Protein 3FTD (pdb70)

InterPro domains:
  IPR001737 Ribosomal RNA adenine methyltransferase KsgA/Erm [PF00398] (3-244)
  IPR001737 Ribosomal RNA adenine methyltransferase KsgA/Erm [PS51689] (4-247)
  IPR001737 Ribosomal RNA adenine methyltransferase KsgA/Erm [PTHR11727] (4-245)
  IPR011530 Ribosomal RNA adenine dimethylase [MF_00607] (2-244)
  IPR011530 Ribosomal RNA adenine dimethylase [TIGR00755] (2-242)
  IPR020596 Ribosomal RNA adenine methylase transferase, conserved site [PS01131] (34-62)
  IPR020598 Ribosomal RNA adenine methylase transferase, N-terminal [SM00650] (18-183)
  IPR023165 rRNA adenine dimethylase-like, C-terminal [G3DSA:1.10.8.100] (184-248)
  IPR029063 S-adenosyl-L-methionine-dependent methyltransferase superfamily [G3DSA:3.40.50.150] (1-183)
  IPR029063 S-adenosyl-L-methionine-dependent methyltransferase superfamily [SSF53335] (2-245)

Organism: Aquifex aeolicus (strain VF5) (NCBI:txid224324)

Foldseek 3Di:
DFPPPKAFAPVVLLVLLVLLVDDAAAEEEEEAPRCVSSVVNNVVGRYQAYEYEAQPVVVVVVNVPDPDPRYDYDNDDLLPDQPVVVDQAYEYEYEHDAVCVLSNLLNCLVNLRHYQKYKYKYFPVVLVQLQLDVHHALSNLLLVQFWHKAWDDKAAQVSMVVGDPGIITMIMTGTDHNDPDDDSVLLSVLSNQLCPPQVAFNCVRAPVVLCVVLVHDSRDTPSPDDSSSSVSSSVSVVVD

Radius of gyration: 19.3 Å; Cα contacts (8 Å, |Δi|>4): 462; chains: 1; bounding box: 54×30×51 Å

B-factor: mean 21.98, std 10.01, range [7.98, 57.31]

CATH classification: 3.40.50.150 (+1 more: 1.10.8.100)

Secondary structure (DSSP, 8-state):
---SS-EE-HHHHHHHHHHTT--TT-EEEEEES-HHHHHHHHTTS--SEEEEE---HHHHHHHTTS--TTEEEE-S-TTT--GGGS-SSEEEEEE--TTTHHHHHHHHHHTGGG-SEEEEEEEHHHHHHHHTSS---HHHHHHHHHEEEEEEEEE-GGGEESPPSS-EEEEEEEE---S----HHHHHHHHHHHHSSTTS-GGGTS-HHHHHHTT--TT--GGG--HHHHHHHHHHHH--

Solvent-accessible surface area: 12112 Å² total; per-residue (Å²): 116,41,24,108,117,45,92,18,41,84,50,5,5,100,71,2,0,117,31,0,83,15,95,150,44,31,23,0,0,0,0,16,22,25,0,2,34,2,0,107,5,0,23,132,50,68,5,138,53,0,27,0,5,23,105,53,189,111,16,15,120,36,0,128,92,38,75,48,169,61,24,72,18,25,46,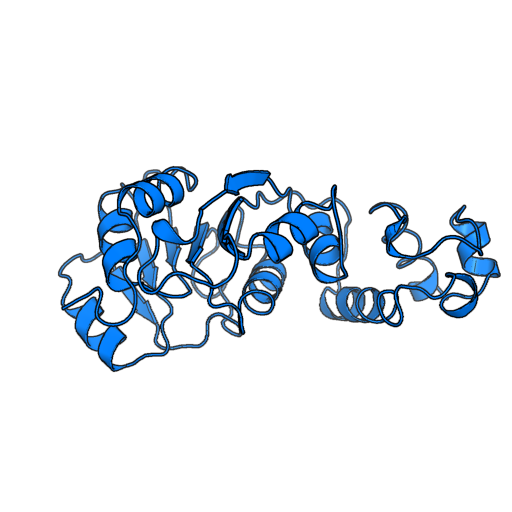91,39,8,18,160,32,78,0,54,81,29,26,186,124,0,25,0,0,1,18,9,55,172,103,46,3,49,89,6,0,11,12,0,0,63,14,20,110,5,0,44,16,0,0,0,0,3,66,67,84,29,0,31,75,2,40,28,171,159,50,19,8,61,14,1,2,0,0,41,1,0,0,57,22,64,63,42,56,53,0,45,35,220,84,10,91,88,71,44,202,75,61,10,0,0,0,42,0,56,63,59,81,71,42,99,12,197,69,23,124,37,1,54,144,21,0,34,134,2,23,100,97,127,175,81,19,0,115,124,33,12,83,76,134,23,0,125,119,7,70,12,94,23,78,25,102,1,53,135,22,55,35,105,21,4,29,59,0,12,90,35,56,92,122,113

Structure (mmCIF, N/CA/C/O backbone):
data_3FTD
#
_entry.id   3FTD
#
_cell.length_a   43.087
_cell.length_b   57.383
_cell.length_c   87.618
_cell.angle_alpha   90.0
_cell.angle_beta   90.0
_cell.angle_gamma   90.0
#
_symmetry.space_group_name_H-M   'P 21 21 21'
#
loop_
_entity.id
_entity.type
_entity.pdbx_description
1 polymer 'Dimethyladenosine transferase'
2 water water
#
loop_
_atom_site.group_PDB
_atom_site.id
_atom_site.type_symbol
_atom_site.label_atom_id
_atom_site.label_alt_id
_atom_site.label_comp_id
_atom_site.label_asym_id
_atom_site.label_entity_id
_atom_site.label_seq_id
_atom_site.pdbx_PDB_ins_code
_atom_site.Cartn_x
_atom_site.Cartn_y
_atom_site.Cartn_z
_atom_site.occupancy
_atom_site.B_iso_or_equiv
_atom_site.auth_seq_id
_atom_site.auth_comp_id
_atom_site.auth_asym_id
_atom_site.auth_atom_id
_atom_site.pdbx_PDB_model_num
ATOM 1 N N . SER A 1 8 ? -14.558 2.038 -0.680 1.00 47.97 7 SER A N 1
ATOM 2 C CA . SER A 1 8 ? -14.131 0.680 -0.355 1.00 46.76 7 SER A CA 1
ATOM 3 C C . SER A 1 8 ? -12.787 0.645 0.369 1.00 42.55 7 SER A C 1
ATOM 4 O O . SER A 1 8 ? -12.480 1.534 1.167 1.00 43.86 7 SER A O 1
ATOM 7 N N . PHE A 1 9 ? -11.990 -0.384 0.085 1.00 37.48 8 PHE A N 1
ATOM 8 C CA . PHE A 1 9 ? -10.743 -0.614 0.819 1.00 31.28 8 PHE A CA 1
ATOM 9 C C . PHE A 1 9 ? -9.510 -0.081 0.092 1.00 31.36 8 PHE A C 1
ATOM 10 O O . PHE A 1 9 ? -9.610 0.458 -1.011 1.00 34.39 8 PHE A O 1
ATOM 18 N N . GLY A 1 10 ? -8.348 -0.228 0.723 1.00 26.97 9 GLY A N 1
ATOM 19 C CA . GLY A 1 10 ? -7.111 0.301 0.174 1.00 26.97 9 GLY A CA 1
ATOM 20 C C . GLY A 1 10 ? -7.088 1.817 0.076 1.00 25.42 9 GLY A C 1
ATOM 21 O O . GLY A 1 10 ? -6.379 2.378 -0.755 1.00 26.71 9 GLY A O 1
ATOM 22 N N . GLN A 1 11 ? -7.848 2.484 0.936 1.00 24.86 10 GLN A N 1
ATOM 23 C CA . GLN A 1 11 ? -7.956 3.939 0.900 1.00 25.89 10 GLN A CA 1
ATOM 24 C C . GLN A 1 11 ? -6.682 4.666 1.335 1.00 22.51 10 GLN A C 1
ATOM 25 O O . GLN A 1 11 ? -6.426 5.796 0.899 1.00 22.77 10 GLN A O 1
ATOM 31 N N . HIS A 1 12 ? -5.905 4.038 2.219 1.00 22.69 11 HIS A N 1
ATOM 32 C CA . HIS A 1 12 ? -4.734 4.687 2.808 1.00 23.94 11 HIS A CA 1
ATOM 33 C C . HIS A 1 12 ? -3.439 3.928 2.555 1.00 23.14 11 HIS A C 1
ATOM 34 O O . HIS A 1 12 ? -2.360 4.516 2.540 1.00 25.40 11 HIS A O 1
ATOM 41 N N . LEU A 1 13 ? -3.545 2.622 2.360 1.00 20.64 12 LEU A N 1
ATOM 42 C CA . LEU A 1 13 ? -2.369 1.790 2.184 1.00 20.73 12 LEU A CA 1
ATOM 43 C C . LEU A 1 13 ? -2.683 0.639 1.246 1.00 21.56 12 LEU A C 1
ATOM 44 O O . LEU A 1 13 ? -3.722 -0.007 1.375 1.00 23.07 12 LEU A O 1
ATOM 49 N N . LEU A 1 14 ? -1.783 0.393 0.300 1.00 18.75 13 LEU A N 1
ATOM 50 C CA . LEU A 1 14 ? -1.876 -0.780 -0.558 1.00 20.90 13 LEU A CA 1
ATOM 51 C C . LEU 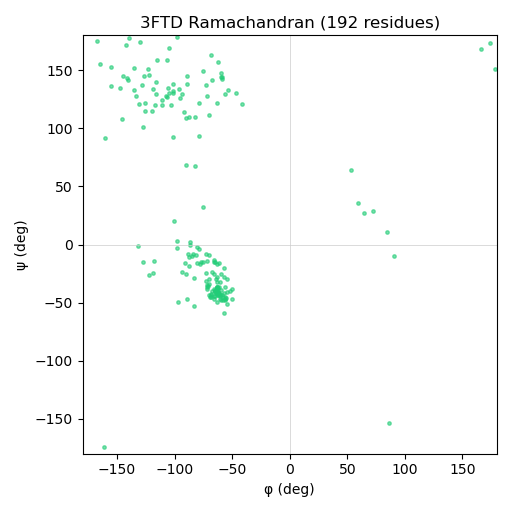A 1 14 ? -0.673 -1.676 -0.306 1.00 21.63 13 LEU A C 1
ATOM 52 O O . LEU A 1 14 ? 0.469 -1.210 -0.318 1.00 23.02 13 LEU A O 1
ATOM 57 N N . VAL A 1 15 ? -0.944 -2.954 -0.063 1.00 21.19 14 VAL A N 1
ATOM 58 C CA . VAL A 1 15 ? 0.097 -3.956 0.095 1.00 20.60 14 VAL A CA 1
ATOM 59 C C . VAL A 1 15 ? -0.058 -5.021 -0.984 1.00 21.92 14 VAL A C 1
ATOM 60 O O . VAL A 1 15 ? -1.163 -5.509 -1.236 1.00 23.78 14 VAL A O 1
ATOM 64 N N . SER A 1 16 ? 1.046 -5.377 -1.625 1.00 22.92 15 SER A N 1
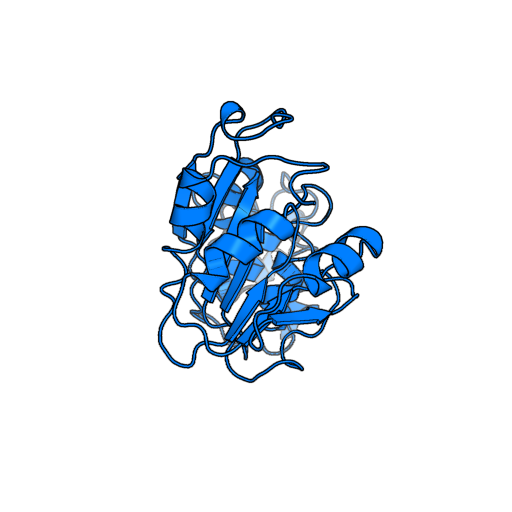ATOM 65 C CA . SER A 1 16 ? 1.036 -6.433 -2.626 1.00 27.80 15 SER A CA 1
ATOM 66 C C . SER A 1 16 ? 0.265 -7.664 -2.132 1.00 28.59 15 SER A C 1
ATOM 67 O O . SER A 1 16 ? 0.492 -8.149 -1.023 1.00 26.35 15 SER A O 1
ATOM 70 N N . GLU A 1 17 ? -0.648 -8.165 -2.959 1.00 31.19 16 GLU A N 1
ATOM 71 C CA . GLU A 1 17 ? -1.490 -9.298 -2.572 1.00 33.76 16 GLU A CA 1
ATOM 72 C C . GLU A 1 17 ? -0.685 -10.548 -2.243 1.00 32.04 16 GLU A C 1
ATOM 73 O O . GLU A 1 17 ? -1.081 -11.349 -1.390 1.00 32.78 16 GLU A O 1
ATOM 79 N N . GLY A 1 18 ? 0.443 -10.715 -2.923 1.00 31.64 17 GLY A N 1
ATOM 80 C CA . GLY A 1 18 ? 1.295 -11.866 -2.694 1.00 30.92 17 GLY A CA 1
ATOM 81 C C . GLY A 1 18 ? 1.825 -11.869 -1.280 1.00 28.11 17 GLY A C 1
ATOM 82 O O . GLY A 1 18 ? 1.953 -12.923 -0.654 1.00 29.16 17 GLY A O 1
ATOM 83 N N . VAL A 1 19 ? 2.128 -10.680 -0.769 1.00 23.87 18 VAL A N 1
ATOM 84 C CA . VAL A 1 19 ? 2.630 -10.543 0.588 1.00 20.52 18 VAL A CA 1
ATOM 85 C C . VAL A 1 19 ? 1.536 -10.878 1.597 1.00 19.79 18 VAL A C 1
ATOM 86 O O . VAL A 1 19 ? 1.773 -11.617 2.555 1.00 17.65 18 VAL A O 1
ATOM 90 N N . LEU A 1 20 ? 0.330 -10.360 1.376 1.00 17.72 19 LEU A N 1
ATOM 91 C CA . LEU A 1 20 ? -0.772 -10.686 2.271 1.00 17.71 19 LEU A CA 1
ATOM 92 C C . LEU A 1 20 ? -1.046 -12.188 2.273 1.00 20.12 19 LEU A C 1
ATOM 93 O O . LEU A 1 20 ? -1.277 -12.779 3.326 1.00 19.55 19 LEU A O 1
ATOM 98 N N . LYS A 1 21 ? -1.018 -12.810 1.098 1.00 20.41 20 LYS A N 1
ATOM 99 C CA . LYS A 1 21 ? -1.275 -14.243 1.016 1.00 22.93 20 LYS A CA 1
ATOM 100 C C . LYS A 1 21 ? -0.242 -15.059 1.778 1.00 23.19 20 LYS A C 1
ATOM 101 O O . LYS A 1 21 ? -0.581 -16.070 2.397 1.00 24.15 20 LYS A O 1
ATOM 107 N N . LYS A 1 22 ? 1.014 -14.625 1.728 1.00 22.91 21 LYS A N 1
ATOM 108 C CA . LYS A 1 22 ? 2.087 -15.320 2.429 1.00 23.01 21 LYS A CA 1
ATOM 109 C C . LYS A 1 22 ? 1.890 -15.178 3.930 1.00 20.06 21 LYS A C 1
ATOM 110 O O . LYS A 1 22 ? 2.099 -16.121 4.693 1.00 19.96 21 LYS A O 1
ATOM 116 N N . ILE A 1 23 ? 1.482 -13.988 4.347 1.00 17.31 22 ILE A N 1
ATOM 117 C CA . ILE A 1 23 ? 1.195 -13.745 5.752 1.00 16.53 22 ILE A CA 1
ATOM 118 C C . ILE A 1 23 ? 0.094 -14.683 6.233 1.00 15.99 22 ILE A C 1
ATOM 119 O O . ILE A 1 23 ? 0.235 -15.335 7.281 1.00 16.17 22 ILE A O 1
ATOM 124 N N . ALA A 1 24 ? -0.993 -14.771 5.466 1.00 15.75 23 ALA A N 1
ATOM 125 C CA . ALA A 1 24 ? -2.097 -15.652 5.842 1.00 17.00 23 ALA A CA 1
ATOM 126 C C . ALA A 1 24 ? -1.658 -17.113 5.875 1.00 17.25 23 ALA A C 1
ATOM 127 O O . ALA A 1 24 ? -2.084 -17.878 6.752 1.00 16.92 23 ALA A O 1
ATOM 129 N N A GLU A 1 25 ? -0.803 -17.493 4.926 0.50 19.94 24 GLU A N 1
ATOM 130 N N B GLU A 1 25 ? -0.811 -17.501 4.925 0.50 19.64 24 GLU A N 1
ATOM 131 C CA A GLU A 1 25 ? -0.287 -18.859 4.851 0.50 22.19 24 GLU A CA 1
ATOM 132 C CA B GLU A 1 25 ? -0.299 -18.867 4.872 0.50 21.60 24 GLU A CA 1
ATOM 133 C C A GLU A 1 25 ? 0.553 -19.230 6.077 0.50 20.67 24 GLU A C 1
ATOM 134 C C B GLU A 1 25 ? 0.522 -19.222 6.112 0.50 20.39 24 GLU A C 1
ATOM 135 O O A GLU A 1 25 ? 0.514 -20.371 6.542 0.50 21.11 24 GLU A O 1
ATOM 136 O O B GLU A 1 25 ? 0.444 -20.344 6.617 0.50 20.73 24 GLU A O 1
ATOM 147 N N . GLU A 1 26 ? 1.304 -18.264 6.601 1.00 17.69 25 GLU A N 1
ATOM 148 C CA . GLU A 1 26 ? 2.133 -18.490 7.789 1.00 17.88 25 GLU A CA 1
ATOM 149 C C . GLU A 1 26 ? 1.300 -18.771 9.037 1.00 15.67 25 GLU A C 1
ATOM 150 O O . GLU A 1 26 ? 1.795 -19.357 10.007 1.00 17.05 25 GLU A O 1
ATOM 156 N N . LEU A 1 27 ? 0.040 -18.353 9.017 1.00 14.67 26 LEU A N 1
ATOM 157 C CA . LEU A 1 27 ? -0.845 -18.566 10.155 1.00 14.58 26 LEU A CA 1
ATOM 158 C C . LEU A 1 27 ? -1.322 -20.001 10.251 1.00 12.75 26 LEU A C 1
ATOM 159 O O . LEU A 1 27 ? -1.872 -20.410 11.281 1.00 14.88 26 LEU A O 1
ATOM 164 N N . ASN A 1 28 ? -1.139 -20.756 9.171 1.00 14.29 27 ASN A N 1
ATOM 165 C CA . ASN A 1 28 ? -1.592 -22.142 9.119 1.00 15.25 27 ASN A CA 1
ATOM 166 C C . ASN A 1 28 ? -3.046 -22.291 9.567 1.00 16.13 27 ASN A C 1
ATOM 167 O O . ASN A 1 28 ? -3.353 -23.077 10.463 1.00 16.99 27 ASN A O 1
ATOM 172 N N A ILE A 1 29 ? -3.938 -21.536 8.937 0.50 14.09 28 ILE A N 1
ATOM 173 N N B ILE A 1 29 ? -3.939 -21.533 8.938 0.50 15.00 28 ILE A N 1
ATOM 174 C CA A ILE A 1 29 ? -5.333 -21.497 9.355 0.50 13.00 28 ILE A CA 1
ATOM 175 C CA B ILE A 1 29 ? -5.342 -21.511 9.337 0.50 15.31 28 ILE A CA 1
ATOM 176 C C A ILE A 1 29 ? -6.055 -22.803 9.063 0.50 16.16 28 ILE A C 1
ATOM 177 C C B ILE A 1 29 ? -6.032 -22.842 9.074 0.50 17.33 28 ILE A C 1
ATOM 178 O O A ILE A 1 29 ? -6.056 -23.294 7.935 0.50 18.45 28 ILE A O 1
ATOM 179 O O B ILE A 1 29 ? -6.026 -23.351 7.953 0.50 19.06 28 ILE A O 1
ATOM 188 N N A GLU A 1 30 ? -6.671 -23.359 10.098 0.50 16.59 29 GLU A N 1
ATOM 189 N N B GLU A 1 30 ? -6.627 -23.403 10.120 0.50 17.78 29 GLU A N 1
ATOM 190 C CA A GLU A 1 30 ? -7.349 -24.638 9.987 0.50 17.96 29 GLU A CA 1
ATOM 191 C CA B GLU A 1 30 ? -7.331 -24.671 10.006 0.50 19.75 29 GLU A CA 1
ATOM 192 C C A GLU A 1 30 ? -8.759 -24.530 10.545 0.50 16.90 29 GLU A C 1
ATOM 193 C C B GLU A 1 30 ? -8.748 -24.539 10.547 0.50 17.47 29 GLU A C 1
ATOM 194 O O A GLU A 1 30 ? -9.085 -23.569 11.245 0.50 16.75 29 GLU A O 1
ATOM 195 O O B GLU A 1 30 ? -9.070 -23.567 11.234 0.50 16.97 29 GLU A O 1
ATOM 206 N N . GLU A 1 31 ? -9.592 -25.511 10.211 1.00 17.76 30 GLU A N 1
ATOM 207 C CA . GLU A 1 31 ? -10.956 -25.575 10.713 1.00 17.21 30 GLU A CA 1
ATOM 208 C C . GLU A 1 31 ? -11.031 -25.347 12.221 1.00 17.96 30 GLU A C 1
ATOM 209 O O . GLU A 1 31 ? -10.291 -25.964 12.994 1.00 18.47 30 GLU A O 1
ATOM 215 N N . GLY A 1 32 ? -11.933 -24.466 12.639 1.00 17.70 31 GLY A N 1
ATOM 216 C CA . GLY A 1 32 ? -12.129 -24.194 14.052 1.00 17.62 31 GLY A CA 1
ATOM 217 C C . GLY A 1 32 ? -11.279 -23.072 14.627 1.00 15.34 31 GLY A C 1
ATOM 218 O O . GLY A 1 32 ? -11.510 -22.655 15.763 1.00 19.38 31 GLY A O 1
ATOM 219 N N . ASN A 1 33 ? -10.307 -22.579 13.855 1.00 14.66 32 ASN A N 1
ATOM 220 C CA . ASN A 1 33 ? -9.398 -21.529 14.323 1.00 14.76 32 ASN A CA 1
ATOM 221 C C . ASN A 1 33 ? -10.094 -20.196 14.540 1.00 12.75 32 ASN A C 1
ATOM 222 O O . ASN A 1 33 ? -10.968 -19.794 13.765 1.00 14.57 32 ASN A O 1
ATOM 227 N N . THR A 1 34 ? -9.686 -19.497 15.586 1.00 11.59 33 THR A N 1
ATOM 228 C CA . THR A 1 34 ? -10.090 -18.108 15.776 1.00 12.49 33 THR A CA 1
ATOM 229 C C . THR A 1 34 ? -8.898 -17.213 15.503 1.00 10.55 33 THR A C 1
ATOM 230 O O . THR A 1 34 ? -7.813 -17.423 16.048 1.00 11.72 33 THR A O 1
ATOM 234 N N . VAL A 1 35 ? -9.099 -16.232 14.639 1.00 9.67 34 VAL A N 1
ATOM 235 C CA . VAL A 1 35 ? -8.024 -15.344 14.241 1.00 9.43 34 VAL A CA 1
ATOM 236 C C . VAL A 1 35 ? -8.356 -13.927 14.699 1.00 8.99 34 VAL A C 1
ATOM 237 O O . VAL A 1 35 ? -9.507 -13.516 14.643 1.00 9.97 34 VAL A O 1
ATOM 241 N N . VAL A 1 36 ? -7.350 -13.209 15.183 1.00 9.28 35 VAL A N 1
ATOM 242 C CA . VAL A 1 36 ? -7.496 -11.825 15.627 1.00 10.85 35 VAL A CA 1
ATOM 243 C C . VAL A 1 36 ? -6.571 -10.950 14.792 1.00 8.58 35 VAL A C 1
ATOM 244 O O . VAL A 1 36 ? -5.352 -11.105 14.835 1.00 10.04 35 VAL A O 1
ATOM 248 N N . GLU A 1 37 ? -7.158 -10.062 14.006 1.00 8.29 36 GLU A N 1
ATOM 249 C CA . GLU A 1 37 ? -6.410 -9.220 13.090 1.00 9.31 36 GLU A CA 1
ATOM 250 C C . GLU A 1 37 ? -6.266 -7.830 13.691 1.00 9.22 36 GLU A C 1
ATOM 251 O O . GLU A 1 37 ? -7.250 -7.244 14.161 1.00 10.96 36 GLU A O 1
ATOM 257 N N . VAL A 1 38 ? -5.035 -7.322 13.694 1.00 9.88 37 VAL A N 1
ATOM 258 C CA . VAL A 1 38 ? -4.732 -6.007 14.234 1.00 13.33 37 VAL A CA 1
ATOM 259 C C . VAL A 1 38 ? -3.912 -5.196 13.208 1.00 15.70 37 VAL A C 1
ATOM 260 O O . VAL A 1 38 ? -3.536 -5.713 12.159 1.00 17.96 37 VAL A O 1
ATOM 264 N N . GLY A 1 39 ? -3.645 -3.926 13.489 1.00 17.18 38 GLY A N 1
ATOM 265 C CA . GLY A 1 39 ? -2.787 -3.150 12.598 1.00 18.09 38 GLY A CA 1
ATOM 266 C C . GLY A 1 39 ? -3.484 -2.487 11.414 1.00 20.38 38 GLY A C 1
ATOM 267 O O . GLY A 1 39 ? -4.681 -2.197 11.468 1.00 24.38 38 GLY A O 1
ATOM 268 N N . GLY A 1 40 ? -2.735 -2.249 10.338 1.00 18.02 39 GLY A N 1
ATOM 269 C CA . GLY A 1 40 ? -3.231 -1.463 9.219 1.00 18.94 39 GLY A CA 1
ATOM 270 C C . GLY A 1 40 ? -3.614 -2.235 7.969 1.00 19.08 39 GLY A C 1
ATOM 271 O O . GLY A 1 40 ? -3.319 -3.426 7.842 1.00 22.25 39 GLY A O 1
ATOM 272 N N . GLY A 1 41 ? -4.271 -1.545 7.038 1.00 19.20 40 GLY A N 1
ATOM 273 C CA . GLY A 1 41 ? -4.729 -2.152 5.798 1.00 17.70 40 GLY A CA 1
ATOM 274 C C . GLY A 1 41 ? -5.680 -3.309 6.040 1.00 20.04 40 GLY A C 1
ATOM 275 O O . GLY A 1 41 ? -5.673 -4.299 5.296 1.00 20.31 40 GLY A O 1
ATOM 276 N N . THR A 1 42 ? -6.513 -3.186 7.073 1.00 20.14 41 THR A N 1
ATOM 277 C CA . THR A 1 42 ? -7.363 -4.306 7.489 1.00 20.11 41 THR A CA 1
ATOM 278 C C . THR A 1 42 ? -8.417 -4.700 6.459 1.00 21.06 41 THR A C 1
ATOM 279 O O . THR A 1 42 ? -8.847 -5.843 6.432 1.00 22.02 41 THR A O 1
ATOM 283 N N . GLY A 1 43 ? -8.829 -3.771 5.601 1.00 19.02 42 GLY A N 1
ATOM 284 C CA . GLY A 1 43 ? -9.783 -4.126 4.564 1.00 18.41 42 GLY A CA 1
ATOM 285 C C . GLY A 1 43 ? -9.297 -5.265 3.679 1.00 17.66 42 GLY A C 1
ATOM 286 O O . GLY A 1 43 ? -9.928 -6.331 3.599 1.00 17.28 42 GLY A O 1
ATOM 287 N N . ASN A 1 44 ? -8.155 -5.059 3.025 1.00 18.38 43 ASN A N 1
ATOM 288 C CA . ASN A 1 44 ? -7.627 -6.061 2.097 1.00 19.86 43 ASN A CA 1
ATOM 289 C C . ASN A 1 44 ? -7.086 -7.320 2.764 1.00 17.80 43 ASN A C 1
ATOM 290 O O . ASN A 1 44 ? -7.228 -8.417 2.231 1.00 19.14 43 ASN A O 1
ATOM 295 N N . LEU A 1 45 ? -6.473 -7.173 3.930 1.00 16.91 44 LEU A N 1
ATOM 296 C CA . LEU A 1 45 ? -6.018 -8.352 4.667 1.00 13.75 44 LEU A CA 1
ATOM 297 C C . LEU A 1 45 ? -7.201 -9.203 5.122 1.00 11.47 44 LEU A C 1
ATOM 298 O O . LEU A 1 45 ? -7.143 -10.436 5.106 1.00 13.33 44 LEU A O 1
ATOM 303 N N . THR A 1 46 ? -8.275 -8.539 5.534 1.00 12.42 45 THR A N 1
ATOM 304 C CA . THR A 1 46 ? -9.465 -9.242 5.995 1.00 12.37 45 THR A CA 1
ATOM 305 C C . THR A 1 46 ? -10.017 -10.106 4.868 1.00 14.30 45 THR A C 1
ATOM 306 O O . THR A 1 46 ? -10.374 -11.252 5.090 1.00 14.12 45 THR A O 1
ATOM 310 N N . LYS A 1 47 ? -10.066 -9.566 3.655 1.00 15.36 46 LYS A N 1
ATOM 311 C CA . LYS A 1 47 ? -10.576 -10.332 2.527 1.00 16.47 46 LYS A CA 1
ATOM 312 C C . LYS A 1 47 ? -9.709 -11.559 2.253 1.00 16.47 46 LYS A C 1
ATOM 313 O O . LYS A 1 47 ? -10.223 -12.625 1.917 1.00 19.17 46 LYS A O 1
ATOM 319 N N . VAL A 1 48 ? -8.399 -11.423 2.418 1.00 14.46 47 VAL A N 1
ATOM 320 C CA . VAL A 1 48 ? -7.514 -12.568 2.220 1.00 16.37 47 VAL A CA 1
ATOM 321 C C . VAL A 1 48 ? -7.723 -13.630 3.308 1.00 15.34 47 VAL A C 1
ATOM 322 O O . VAL A 1 48 ? -7.821 -14.824 3.008 1.00 15.32 47 VAL A O 1
ATOM 326 N N . LEU A 1 49 ? -7.814 -13.193 4.561 1.00 14.74 48 LEU A N 1
ATOM 327 C CA . LEU A 1 49 ? -8.000 -14.125 5.674 1.00 13.17 48 LEU A CA 1
ATOM 328 C C . LEU A 1 49 ? -9.291 -14.922 5.561 1.00 14.18 48 LEU A C 1
ATOM 329 O O . LEU A 1 49 ? -9.323 -16.104 5.909 1.00 14.41 48 LEU A O 1
ATOM 334 N N . LEU A 1 50 ? -10.347 -14.282 5.064 1.00 13.07 49 LEU A N 1
ATOM 335 C CA . LEU A 1 50 ? -11.648 -14.931 4.960 1.00 15.65 49 LEU A CA 1
ATOM 336 C C . LEU A 1 50 ? -11.696 -15.985 3.855 1.00 15.26 49 LEU A C 1
ATOM 337 O O . LEU A 1 50 ? -12.661 -16.730 3.758 1.00 17.47 49 LEU A O 1
ATOM 342 N N . GLN A 1 51 ? -10.645 -16.060 3.043 1.00 15.16 50 GLN A N 1
ATOM 343 C CA . GLN A 1 51 ? -10.518 -17.150 2.072 1.00 16.29 50 GLN A CA 1
ATOM 344 C C . GLN A 1 51 ? -10.034 -18.450 2.722 1.00 17.69 50 GLN A C 1
ATOM 345 O O . GLN A 1 51 ? -9.934 -19.483 2.065 1.00 21.56 50 GLN A O 1
ATOM 351 N N . HIS A 1 52 ? -9.737 -18.391 4.014 1.00 16.21 51 HIS A N 1
ATOM 352 C CA . HIS A 1 52 ? -9.270 -19.559 4.762 1.00 14.94 51 HIS A CA 1
ATOM 353 C C . HIS A 1 52 ? -10.351 -20.094 5.702 1.00 15.16 51 HIS A C 1
ATOM 354 O O . HIS A 1 52 ? -11.273 -19.368 6.069 1.00 16.27 51 HIS A O 1
ATOM 361 N N . PRO A 1 53 ? -10.232 -21.369 6.106 1.00 17.56 52 PRO A N 1
ATOM 362 C CA . PRO A 1 53 ? -11.291 -22.059 6.856 1.00 19.37 52 PRO A CA 1
ATOM 363 C C . PRO A 1 53 ? -11.420 -21.676 8.332 1.00 16.53 52 PRO A C 1
ATOM 364 O O . PRO A 1 53 ? -11.789 -22.539 9.134 1.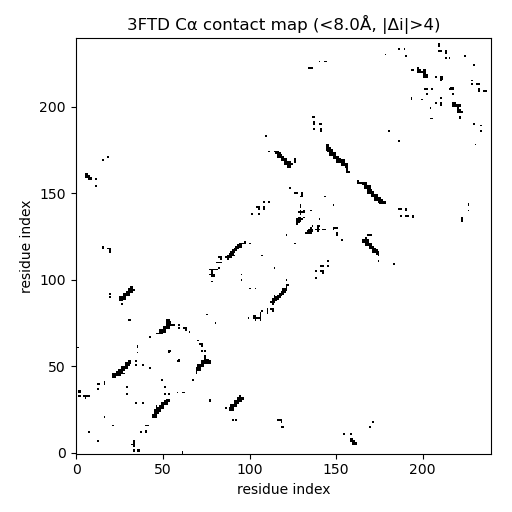00 18.96 52 PRO A O 1
ATOM 368 N N . LEU A 1 54 ? -11.118 -20.433 8.695 1.00 14.42 53 LEU A N 1
ATOM 369 C CA . LEU A 1 54 ? -11.276 -19.997 10.080 1.00 13.41 53 LEU A CA 1
ATOM 370 C C . LEU A 1 54 ? -12.738 -20.066 10.538 1.00 13.67 53 LEU A C 1
ATOM 371 O O . LEU A 1 54 ? -13.658 -20.017 9.719 1.00 15.10 53 LEU A O 1
ATOM 376 N N A LYS A 1 55 ? -12.938 -20.185 11.847 0.50 14.40 54 LYS A N 1
ATOM 377 N N B LYS A 1 55 ? -12.939 -20.187 11.847 0.50 14.48 54 LYS A N 1
ATOM 378 C CA A LYS A 1 55 ? -14.274 -20.230 12.430 0.50 15.04 54 LYS A CA 1
ATOM 379 C CA B LYS A 1 55 ? -14.277 -20.228 12.426 0.50 15.31 54 LYS A CA 1
ATOM 380 C C A LYS A 1 55 ? -14.766 -18.820 12.726 0.50 14.25 54 LYS A C 1
ATOM 381 C C B LYS A 1 55 ? -14.765 -18.815 12.713 0.50 14.25 54 LYS A C 1
ATOM 382 O O A LYS A 1 55 ? -15.943 -18.500 12.544 0.50 14.66 54 LYS A O 1
ATOM 383 O O B LYS A 1 55 ? -15.937 -18.489 12.514 0.50 14.41 54 LYS A O 1
ATOM 394 N N . LYS A 1 56 ? -13.845 -17.975 13.171 1.00 13.57 55 LYS A N 1
ATOM 395 C CA . LYS A 1 56 ? -14.180 -16.637 13.610 1.00 12.12 55 LYS A CA 1
ATOM 396 C C . LYS A 1 56 ? -12.979 -15.721 13.347 1.00 10.29 55 LYS A C 1
ATOM 397 O O . LYS A 1 56 ? -11.832 -16.097 13.582 1.00 11.22 55 LYS A O 1
ATOM 403 N N . LEU A 1 57 ? -13.254 -14.525 12.842 1.00 10.92 56 LEU A N 1
ATOM 404 C CA . LEU A 1 57 ? -12.223 -13.523 12.612 1.00 9.97 56 LEU A CA 1
ATOM 405 C C . LEU A 1 57 ? -12.618 -12.241 13.320 1.00 10.30 56 LEU A C 1
ATOM 406 O O . LEU A 1 57 ? -13.641 -11.640 12.986 1.00 11.51 56 LEU A O 1
ATOM 411 N N . TYR A 1 58 ? -11.834 -11.850 14.322 1.00 10.79 57 TYR A N 1
ATOM 412 C CA . TYR A 1 58 ? -12.013 -10.567 14.981 1.00 10.75 57 TYR A CA 1
ATOM 413 C C . TYR A 1 58 ? -11.055 -9.588 14.333 1.00 9.61 57 TYR A C 1
ATOM 414 O O . TYR A 1 58 ? -9.882 -9.913 14.139 1.00 11.75 57 TYR A O 1
ATOM 423 N N . VAL A 1 59 ? -11.549 -8.401 14.001 1.00 9.79 58 VAL A N 1
ATOM 424 C CA . VAL A 1 59 ? -10.685 -7.332 13.546 1.00 9.11 58 VAL A CA 1
ATOM 425 C C . VAL A 1 59 ? -10.734 -6.193 14.552 1.00 9.98 58 VAL A C 1
ATOM 426 O O . VAL A 1 59 ? -11.804 -5.654 14.835 1.00 12.13 58 VAL A O 1
ATOM 430 N N A ILE A 1 60 ? -9.577 -5.827 15.108 0.50 7.98 59 ILE A N 1
ATOM 431 N N B ILE A 1 60 ? -9.573 -5.873 15.115 0.50 10.05 59 ILE A N 1
ATOM 432 C CA A ILE A 1 60 ? -9.516 -4.776 16.122 0.50 9.19 59 ILE A CA 1
ATOM 433 C CA B ILE A 1 60 ? -9.453 -4.779 16.054 0.50 12.42 59 ILE A CA 1
ATOM 434 C C A ILE A 1 60 ? -8.989 -3.472 15.517 0.50 10.55 59 ILE A C 1
ATOM 435 C C B ILE A 1 60 ? -9.068 -3.558 15.246 0.50 12.12 59 ILE A C 1
ATOM 436 O O A ILE A 1 60 ? -7.793 -3.327 15.261 0.50 12.98 59 ILE A O 1
ATOM 437 O O B ILE A 1 60 ? -8.044 -3.559 14.551 0.50 12.16 59 ILE A O 1
ATOM 446 N N . GLU A 1 61 ? -9.900 -2.526 15.306 1.00 12.19 60 GLU A N 1
ATOM 447 C CA . GLU A 1 61 ? -9.652 -1.348 14.490 1.00 14.81 60 GLU A CA 1
ATOM 448 C C . GLU A 1 61 ? -10.237 -0.094 15.134 1.00 13.82 60 GLU A C 1
ATOM 449 O O . GLU A 1 61 ? -11.417 -0.066 15.464 1.00 14.53 60 GLU A O 1
ATOM 455 N N . LEU A 1 62 ? -9.415 0.940 15.292 1.00 14.02 61 LEU A N 1
ATOM 456 C CA . LEU A 1 62 ? -9.861 2.210 15.869 1.00 13.47 61 LEU A CA 1
ATOM 457 C C . LEU A 1 62 ? -10.540 3.138 14.859 1.00 12.38 61 LEU A C 1
ATOM 458 O O . LEU A 1 62 ? -11.382 3.951 15.233 1.00 13.69 61 LEU A O 1
ATOM 463 N N . ASP A 1 63 ? -10.161 3.037 13.588 1.00 13.34 62 ASP A N 1
ATOM 464 C CA . ASP A 1 63 ? -10.691 3.937 12.549 1.00 12.75 62 ASP A CA 1
ATOM 465 C C . ASP A 1 63 ? -12.162 3.625 12.283 1.00 13.63 62 ASP A C 1
ATOM 466 O O . ASP A 1 63 ? -12.476 2.571 11.736 1.00 14.52 62 ASP A O 1
ATOM 471 N N . ARG A 1 64 ? -13.055 4.539 12.652 1.00 12.04 63 ARG A N 1
ATOM 472 C CA . ARG A 1 64 ? -14.495 4.278 12.589 1.00 12.64 63 ARG A CA 1
ATOM 473 C C . ARG A 1 64 ? -15.057 4.263 11.172 1.00 14.68 63 ARG A C 1
ATOM 474 O O . ARG A 1 64 ? -16.076 3.621 10.915 1.00 16.78 63 ARG A O 1
ATOM 482 N N . GLU A 1 65 ? -14.389 4.949 10.254 1.00 15.71 64 GLU A N 1
ATOM 483 C CA . GLU A 1 65 ? -14.748 4.850 8.845 1.00 17.85 64 GLU A CA 1
ATOM 484 C C . GLU A 1 65 ? -14.407 3.447 8.342 1.00 16.52 64 GLU A C 1
ATOM 485 O O . GLU A 1 65 ? -15.192 2.822 7.616 1.00 18.31 64 GLU A O 1
ATOM 491 N N . MET A 1 66 ? -13.228 2.958 8.723 1.00 15.27 65 MET A N 1
ATOM 492 C CA . MET A 1 66 ? -12.832 1.600 8.356 1.00 15.50 65 MET A CA 1
ATOM 493 C C . MET A 1 66 ? -13.757 0.557 8.982 1.00 15.18 65 MET A C 1
ATOM 494 O O . MET A 1 66 ? -14.096 -0.436 8.346 1.00 16.50 65 MET A O 1
ATOM 499 N N . VAL A 1 67 ? -14.166 0.784 10.229 1.00 13.53 66 VAL A N 1
ATOM 500 C CA . VAL A 1 67 ? -15.126 -0.109 10.870 1.00 14.91 66 VAL A CA 1
ATOM 501 C C . VAL A 1 67 ? -16.395 -0.198 10.022 1.00 16.41 66 VAL A C 1
ATOM 502 O O . VAL A 1 67 ? -16.902 -1.294 9.748 1.00 16.75 66 VAL A O 1
ATOM 506 N N . GLU A 1 68 ? -16.897 0.953 9.590 1.00 18.55 67 GLU A N 1
ATOM 507 C CA . GLU A 1 68 ? -18.098 0.978 8.753 1.00 24.14 67 GLU A CA 1
ATOM 508 C C . GLU A 1 68 ? -17.908 0.162 7.466 1.00 23.90 67 GLU A C 1
ATOM 509 O O . GLU A 1 68 ? -18.767 -0.643 7.094 1.00 25.99 67 GLU A O 1
ATOM 515 N N . ASN A 1 69 ? -16.785 0.377 6.788 1.00 21.64 68 ASN A N 1
ATOM 516 C CA . ASN A 1 69 ? -16.480 -0.356 5.558 1.00 22.81 68 ASN A CA 1
ATOM 517 C C . ASN A 1 69 ? -16.349 -1.873 5.752 1.00 21.07 68 ASN A C 1
ATOM 518 O O . ASN A 1 69 ? -16.829 -2.651 4.935 1.00 24.48 68 ASN A O 1
ATOM 523 N N . LEU A 1 70 ? -15.691 -2.287 6.830 1.00 19.70 69 LEU A N 1
ATOM 524 C CA . LEU A 1 70 ? -15.518 -3.703 7.133 1.00 20.21 69 LEU A CA 1
ATOM 525 C C . LEU A 1 70 ? -16.854 -4.368 7.398 1.00 23.68 69 LEU A C 1
ATOM 526 O O . LEU A 1 70 ? -17.095 -5.495 6.973 1.00 24.90 69 LEU A O 1
ATOM 531 N N . LYS A 1 71 ? -17.717 -3.672 8.128 1.00 26.61 70 LYS A N 1
ATOM 532 C CA . LYS A 1 71 ? -19.016 -4.219 8.480 1.00 31.00 70 LYS A CA 1
ATOM 533 C C . LYS A 1 71 ? -19.840 -4.503 7.234 1.00 31.11 70 LYS A C 1
ATOM 534 O O . LYS A 1 71 ? -20.832 -5.230 7.300 1.00 33.52 70 LYS A O 1
ATOM 540 N N . SER A 1 72 ? -19.429 -3.932 6.107 1.00 29.28 71 SER A N 1
ATOM 541 C CA . SER A 1 72 ? -20.148 -4.111 4.851 1.00 30.19 71 SER A CA 1
ATOM 542 C C . SER A 1 72 ? -19.855 -5.476 4.237 1.00 28.86 71 SER A C 1
ATOM 543 O O . SER A 1 72 ? -20.561 -5.926 3.334 1.00 32.56 71 SER A O 1
ATOM 546 N N . ILE A 1 73 ? -18.809 -6.129 4.732 1.00 20.04 72 ILE A N 1
ATOM 547 C CA . ILE A 1 73 ? -18.514 -7.505 4.348 1.00 20.04 72 ILE A CA 1
ATOM 548 C C . ILE A 1 73 ? -19.514 -8.476 4.965 1.00 20.04 72 ILE A C 1
ATOM 549 O O . ILE A 1 73 ? -19.745 -8.460 6.174 1.00 30.00 72 ILE A O 1
ATOM 554 N N . GLY A 1 74 ? -20.105 -9.321 4.126 1.00 26.66 73 GLY A N 1
ATOM 555 C CA . GLY A 1 74 ? -21.251 -10.116 4.527 1.00 29.48 73 GLY A CA 1
ATOM 556 C C . GLY A 1 74 ? -20.886 -11.204 5.517 1.00 29.44 73 GLY A C 1
ATOM 557 O O . GLY A 1 74 ? -21.674 -11.544 6.399 1.00 33.49 73 GLY A O 1
ATOM 558 N N . ASP A 1 75 ? -19.684 -11.752 5.369 1.00 24.35 74 ASP A N 1
ATOM 559 C CA . ASP A 1 75 ? -19.291 -12.951 6.106 1.00 21.86 74 ASP A CA 1
ATOM 560 C C . ASP A 1 75 ? -19.718 -13.005 7.584 1.00 18.48 74 ASP A C 1
ATOM 561 O O . ASP A 1 75 ? -19.358 -12.146 8.385 1.00 18.44 74 ASP A O 1
ATOM 566 N N . GLU A 1 76 ? -20.484 -14.032 7.935 1.00 19.57 75 GLU A N 1
ATOM 567 C CA . GLU A 1 76 ? -20.975 -14.208 9.299 1.00 20.76 75 GLU A CA 1
ATOM 568 C C . GLU A 1 76 ? -19.847 -14.481 10.306 1.00 17.63 75 GLU A C 1
ATOM 569 O O . GLU A 1 76 ? -20.054 -14.399 11.522 1.00 19.24 75 GLU A O 1
ATOM 575 N N . ARG A 1 77 ? -18.653 -14.798 9.806 1.00 14.00 76 ARG A N 1
ATOM 576 C CA . ARG A 1 77 ? -17.519 -15.118 10.686 1.00 14.37 76 ARG A CA 1
ATOM 577 C C . ARG A 1 77 ? -16.750 -13.896 11.161 1.00 12.71 76 ARG A C 1
ATOM 578 O O . ARG A 1 77 ? -15.890 -14.003 12.039 1.00 12.51 76 ARG A O 1
ATOM 586 N N . LEU A 1 78 ? -17.063 -12.748 10.577 1.00 12.61 77 LEU A N 1
ATOM 587 C CA . LEU A 1 78 ? -16.338 -11.517 10.836 1.00 13.33 77 LEU A CA 1
ATOM 588 C C . LEU A 1 78 ? -16.994 -10.704 11.949 1.00 12.59 77 LEU A C 1
ATOM 589 O O . LEU A 1 78 ? -18.201 -10.451 11.919 1.00 15.23 77 LEU A O 1
ATOM 594 N N . GLU A 1 79 ? -16.194 -10.302 12.933 1.00 12.17 78 GLU A N 1
ATOM 595 C CA . GLU A 1 79 ? -16.659 -9.398 13.977 1.00 12.84 78 GLU A CA 1
ATOM 596 C C . GLU A 1 79 ? -15.641 -8.281 14.194 1.00 11.03 78 GLU A C 1
ATOM 597 O O . GLU A 1 79 ? -14.455 -8.545 14.408 1.00 12.25 78 GLU A O 1
ATOM 603 N N . VAL A 1 80 ? -16.106 -7.036 14.141 1.00 12.33 79 VAL A N 1
ATOM 604 C CA . VAL A 1 80 ? -15.209 -5.895 14.270 1.00 10.89 79 VAL A CA 1
ATOM 605 C C . VAL A 1 80 ? -15.288 -5.300 15.670 1.00 13.09 79 VAL A C 1
ATOM 606 O O . VAL A 1 80 ? -16.376 -5.067 16.210 1.00 16.62 79 VAL A O 1
ATOM 610 N N . ILE A 1 81 ? -14.125 -5.072 16.262 1.00 12.77 80 ILE A N 1
ATOM 611 C CA . ILE A 1 81 ? -14.056 -4.506 17.598 1.00 13.05 80 ILE A CA 1
ATOM 612 C C . ILE A 1 81 ? -13.352 -3.164 17.504 1.00 12.56 80 ILE A C 1
ATOM 613 O O . ILE A 1 81 ? -12.199 -3.083 17.076 1.00 12.67 80 ILE A O 1
ATOM 618 N N . ASN A 1 82 ? -14.058 -2.112 17.900 1.00 13.14 81 ASN A N 1
ATOM 619 C CA . ASN A 1 82 ? -13.556 -0.748 17.761 1.00 11.91 81 ASN A CA 1
ATOM 620 C C . ASN A 1 82 ? -12.775 -0.342 18.999 1.00 12.12 81 ASN A C 1
ATOM 621 O O . ASN A 1 82 ? -13.217 0.518 19.770 1.00 15.71 81 ASN A O 1
ATOM 626 N N . GLU A 1 83 ? -11.621 -0.981 19.192 1.00 13.59 82 GLU A N 1
ATOM 627 C CA . GLU A 1 83 ? -10.751 -0.681 20.323 1.00 14.59 82 GLU A CA 1
ATOM 628 C C . GLU A 1 83 ? -9.289 -0.693 19.899 1.00 14.06 82 GLU A C 1
ATOM 629 O O . GLU A 1 83 ? -8.980 -0.976 18.736 1.00 14.59 82 GLU A O 1
ATOM 635 N N . ASP A 1 84 ? -8.410 -0.379 20.850 1.00 14.17 83 ASP A N 1
ATOM 636 C CA . ASP A 1 84 ? -6.978 -0.218 20.621 1.00 12.99 83 ASP A CA 1
ATOM 637 C C . ASP A 1 84 ? -6.239 -1.536 20.846 1.00 12.04 83 ASP A C 1
ATOM 638 O O . ASP A 1 84 ? -6.195 -2.050 21.969 1.00 12.85 83 ASP A O 1
ATOM 643 N N . ALA A 1 85 ? -5.662 -2.087 19.780 1.00 13.39 84 ALA A N 1
ATOM 644 C CA . ALA A 1 85 ? -4.970 -3.368 19.868 1.00 14.80 84 ALA A CA 1
ATOM 645 C C . ALA A 1 85 ? -3.720 -3.345 20.745 1.00 14.56 84 ALA A C 1
ATOM 646 O O . ALA A 1 85 ? -3.212 -4.400 21.120 1.00 17.87 84 ALA A O 1
ATOM 648 N N . SER A 1 86 ? -3.215 -2.162 21.074 1.00 13.88 85 SER A N 1
ATOM 649 C CA . SER A 1 86 ? -2.029 -2.089 21.919 1.00 15.88 85 SER A CA 1
ATOM 650 C C . SER A 1 86 ? -2.408 -2.182 23.396 1.00 15.85 85 SER A C 1
ATOM 651 O O . SER A 1 86 ? -1.537 -2.300 24.264 1.00 17.93 85 SER A O 1
ATOM 654 N N . LYS A 1 87 ? -3.711 -2.136 23.675 1.00 15.92 86 LYS A N 1
ATOM 655 C CA . LYS A 1 87 ? -4.210 -2.156 25.049 1.00 15.18 86 LYS A CA 1
ATOM 656 C C . LYS A 1 87 ? -5.259 -3.230 25.311 1.00 15.16 86 LYS A C 1
ATOM 657 O O . LYS A 1 87 ? -5.567 -3.536 26.464 1.00 19.44 86 LYS A O 1
ATOM 663 N N . PHE A 1 88 ? -5.815 -3.797 24.249 1.00 15.56 87 PHE A N 1
ATOM 664 C CA . PHE A 1 88 ? -6.968 -4.686 24.388 1.00 15.74 87 PHE A CA 1
ATOM 665 C C . PHE A 1 88 ? -6.612 -6.050 24.988 1.00 15.63 87 PHE A C 1
ATOM 666 O O . PHE A 1 88 ? -5.605 -6.649 24.609 1.00 16.67 87 PHE A O 1
ATOM 674 N N . PRO A 1 89 ? -7.443 -6.560 25.915 1.00 14.42 88 PRO A N 1
ATOM 675 C CA . PRO A 1 89 ? -7.168 -7.906 26.446 1.00 15.58 88 PRO A CA 1
ATOM 676 C C . PRO A 1 89 ? -7.623 -8.997 25.483 1.00 14.43 88 PRO A C 1
ATOM 677 O O . PRO A 1 89 ? -8.793 -9.410 25.502 1.00 15.24 88 PRO A O 1
ATOM 681 N N . PHE A 1 90 ? -6.705 -9.453 24.645 1.00 14.92 89 PHE A N 1
ATOM 682 C CA . PHE A 1 90 ? -7.041 -10.461 23.654 1.00 14.99 89 PHE A CA 1
ATOM 683 C C . PHE A 1 90 ? -7.733 -11.670 24.275 1.00 14.33 89 PHE A C 1
ATOM 684 O O . PHE A 1 90 ? -8.619 -12.260 23.665 1.00 14.29 89 PHE A O 1
ATOM 692 N N A CYS A 1 91 ? -7.335 -12.053 25.480 0.50 15.22 90 CYS A N 1
ATOM 693 N N B CYS A 1 91 ? -7.314 -12.031 25.487 0.50 17.03 90 CYS A N 1
ATOM 694 C CA A CYS A 1 91 ? -7.884 -13.274 26.062 0.50 15.27 90 CYS A CA 1
ATOM 695 C CA B CYS A 1 91 ? -7.853 -13.203 26.176 0.50 19.35 90 CYS A CA 1
ATOM 696 C C A CYS A 1 91 ? -9.352 -13.164 26.493 0.50 16.86 90 CYS A C 1
ATOM 697 C C B CYS A 1 91 ? -9.376 -13.185 26.268 0.50 17.19 90 CYS A C 1
ATOM 698 O O A CYS A 1 91 ? -9.932 -14.135 26.975 0.50 18.46 90 CYS A O 1
ATOM 699 O O B CYS A 1 91 ? -10.016 -14.234 26.287 0.50 15.42 90 CYS A O 1
ATOM 704 N N . SER A 1 92 ? -9.951 -11.989 26.314 1.00 15.95 91 SER A N 1
ATOM 705 C CA . SER A 1 92 ? -11.396 -11.849 26.483 1.00 14.68 91 SER A CA 1
ATOM 706 C C . SER A 1 92 ? -12.166 -12.330 25.254 1.00 15.66 91 SER A C 1
ATOM 707 O O . SER A 1 92 ? -13.394 -12.448 25.295 1.00 17.51 91 SER A O 1
ATOM 710 N N . LEU A 1 93 ? -11.436 -12.618 24.174 1.00 14.13 92 LEU A N 1
ATOM 711 C CA . LEU A 1 93 ? -12.044 -13.054 22.913 1.00 14.97 92 LEU A CA 1
ATOM 712 C C . LEU A 1 93 ? -12.130 -14.560 22.776 1.00 18.78 92 LEU A C 1
ATOM 713 O O . LEU A 1 93 ? -12.948 -15.077 22.009 1.00 24.07 92 LEU A O 1
ATOM 718 N N . GLY A 1 94 ? -11.274 -15.268 23.499 1.00 15.28 93 GLY A N 1
ATOM 719 C CA . GLY A 1 94 ? -11.203 -16.709 23.362 1.00 16.91 93 GLY A CA 1
ATOM 720 C C . GLY A 1 94 ? -9.962 -17.289 23.998 1.00 18.01 93 GLY A C 1
ATOM 721 O O . GLY A 1 94 ? -9.037 -16.562 24.354 1.00 17.25 93 GLY A O 1
ATOM 722 N N . LYS A 1 95 ? -9.943 -18.610 24.129 1.00 21.98 94 LYS A N 1
ATOM 723 C CA . LYS A 1 95 ? -8.880 -19.302 24.844 1.00 23.75 94 LYS A CA 1
ATOM 724 C C . LYS A 1 95 ? -7.696 -19.623 23.949 1.00 19.95 94 LYS A C 1
ATOM 725 O O . LYS A 1 95 ? -6.604 -19.899 24.440 1.00 19.65 94 LYS A O 1
ATOM 731 N N . GLU A 1 96 ? -7.918 -19.601 22.638 1.00 18.98 95 GLU A N 1
ATOM 732 C CA . GLU A 1 96 ? -6.875 -19.948 21.685 1.00 18.00 95 GLU A CA 1
ATOM 733 C C . GLU A 1 96 ? -7.022 -19.094 20.427 1.00 16.55 95 GLU A C 1
ATOM 734 O O . GLU A 1 96 ? -7.945 -19.285 19.624 1.00 19.59 95 GLU A O 1
ATOM 740 N N . LEU A 1 97 ? -6.098 -18.156 20.265 1.00 11.99 96 LEU A N 1
ATOM 741 C CA . LEU A 1 97 ? -6.203 -17.135 19.239 1.00 10.90 96 LEU A CA 1
ATOM 742 C C . LEU A 1 97 ? -4.940 -17.067 18.407 1.00 10.33 96 LEU A C 1
ATOM 743 O O . LEU A 1 97 ? -3.830 -17.133 18.942 1.00 14.89 96 LEU A O 1
ATOM 748 N N . LYS A 1 98 ? -5.108 -16.934 17.102 1.00 8.77 97 LYS A N 1
ATOM 749 C CA . LYS A 1 98 ? -3.975 -16.654 16.240 1.00 9.79 97 LYS A CA 1
ATOM 750 C C . LYS A 1 98 ? -4.002 -15.179 15.867 1.00 10.03 97 LYS A C 1
ATOM 751 O O . LYS A 1 98 ? -4.966 -14.705 15.272 1.00 11.43 97 LYS A O 1
ATOM 757 N N . VAL A 1 99 ? -2.948 -14.455 16.219 1.00 8.88 98 VAL A N 1
ATOM 758 C CA . VAL A 1 99 ? -2.937 -13.007 16.040 1.00 9.72 98 VAL A CA 1
ATOM 759 C C . VAL A 1 99 ? -2.138 -12.645 14.798 1.00 8.78 98 VAL A C 1
ATOM 760 O O . VAL A 1 99 ? -1.100 -13.226 14.546 1.00 10.28 98 VAL A O 1
ATOM 764 N N . VAL A 1 100 ? -2.634 -11.694 14.008 1.00 8.97 99 VAL A N 1
ATOM 765 C CA . VAL A 1 100 ? -1.964 -11.313 12.768 1.00 8.54 99 VAL A CA 1
ATOM 766 C C . VAL A 1 100 ? -2.116 -9.826 12.501 1.00 8.64 99 VAL A C 1
ATOM 767 O O . VAL A 1 100 ? -3.160 -9.239 12.811 1.00 9.95 99 VAL A O 1
ATOM 771 N N . GLY A 1 101 ? -1.092 -9.208 11.919 1.00 9.72 100 GLY A N 1
ATOM 772 C CA . GLY A 1 101 ? -1.239 -7.826 11.511 1.00 12.14 100 GLY A CA 1
ATOM 773 C C . GLY A 1 101 ? -0.018 -7.187 10.902 1.00 10.62 100 GLY A C 1
ATOM 774 O O . GLY A 1 101 ? 1.114 -7.580 11.196 1.00 12.87 100 GLY A O 1
ATOM 775 N N . ASN A 1 102 ? -0.269 -6.220 10.023 1.00 11.29 101 ASN A N 1
ATOM 776 C CA . ASN A 1 102 ? 0.743 -5.310 9.505 1.00 13.17 101 ASN A CA 1
ATOM 777 C C . ASN A 1 102 ? 0.774 -4.114 10.449 1.00 14.61 101 ASN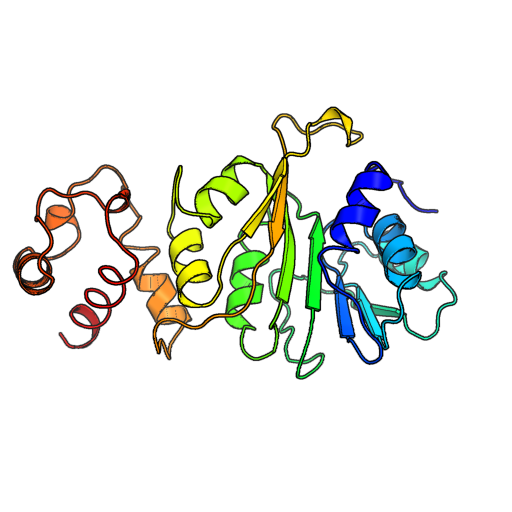 A C 1
ATOM 778 O O . ASN A 1 102 ? -0.164 -3.322 10.486 1.00 15.35 101 ASN A O 1
ATOM 783 N N . LEU A 1 103 ? 1.839 -3.986 11.229 1.00 14.23 102 LEU A N 1
ATOM 784 C CA . LEU A 1 103 ? 1.824 -3.044 12.344 1.00 13.16 102 LEU A CA 1
ATOM 785 C C . LEU A 1 103 ? 2.433 -1.696 11.985 1.00 16.81 102 LEU A C 1
ATOM 786 O O . LEU A 1 103 ? 3.564 -1.628 11.519 1.00 19.72 102 LEU A O 1
ATOM 791 N N . PRO A 1 104 ? 1.679 -0.613 12.214 1.00 18.38 103 PRO A N 1
ATOM 792 C CA . PRO A 1 104 ? 2.218 0.729 11.992 1.00 20.90 103 PRO A CA 1
ATOM 793 C C . PRO A 1 104 ? 3.441 0.953 12.876 1.00 20.50 103 PRO A C 1
ATOM 794 O O . PRO A 1 104 ? 3.482 0.454 14.004 1.00 19.55 103 PRO A O 1
ATOM 798 N N . TYR A 1 105 ? 4.423 1.684 12.361 1.00 24.05 104 TYR A N 1
ATOM 799 C CA . TYR A 1 105 ? 5.687 1.879 13.055 1.00 26.63 104 TYR A CA 1
ATOM 800 C C . TYR A 1 105 ? 5.524 2.361 14.497 1.00 26.00 104 TYR A C 1
ATOM 801 O O . TYR A 1 105 ? 6.245 1.903 15.380 1.00 26.72 104 TYR A O 1
ATOM 810 N N . ASN A 1 106 ? 4.581 3.271 14.746 1.00 24.97 105 ASN A N 1
ATOM 811 C CA . ASN A 1 106 ? 4.514 3.914 16.061 1.00 24.80 105 ASN A CA 1
ATOM 812 C C . ASN A 1 106 ? 3.711 3.163 17.123 1.00 23.60 105 ASN A C 1
ATOM 813 O O . ASN A 1 106 ? 3.567 3.638 18.252 1.00 29.33 105 ASN A O 1
ATOM 818 N N . VAL A 1 107 ? 3.187 1.996 16.768 1.00 20.32 106 VAL A N 1
ATOM 819 C CA . VAL A 1 107 ? 2.496 1.168 17.744 1.00 19.02 106 VAL A CA 1
ATOM 820 C C . VAL A 1 107 ? 2.965 -0.288 17.697 1.00 16.31 106 VAL A C 1
ATOM 821 O O . VAL A 1 107 ? 2.510 -1.107 18.487 1.00 16.37 106 VAL A O 1
ATOM 825 N N . ALA A 1 108 ? 3.888 -0.608 16.790 1.00 15.21 107 ALA A N 1
ATOM 826 C CA . ALA A 1 108 ? 4.321 -2.000 16.617 1.00 13.63 107 ALA A CA 1
ATOM 827 C C . ALA A 1 108 ? 4.814 -2.620 17.924 1.00 12.90 107 ALA A C 1
ATOM 828 O O . ALA A 1 108 ? 4.381 -3.714 18.303 1.00 13.67 107 ALA A O 1
ATOM 830 N N A SER A 1 109 ? 5.707 -1.923 18.622 0.50 13.91 108 SER A N 1
ATOM 831 N N B SER A 1 109 ? 5.715 -1.921 18.616 0.50 13.32 108 SER A N 1
ATOM 832 C CA A SER A 1 109 ? 6.271 -2.460 19.856 0.50 14.75 108 SER A CA 1
ATOM 833 C CA B SER A 1 109 ? 6.260 -2.424 19.874 0.50 13.40 108 SER A CA 1
ATOM 834 C C A SER A 1 109 ? 5.226 -2.624 20.959 0.50 15.61 108 SER A C 1
ATOM 835 C C B SER A 1 109 ? 5.155 -2.665 20.895 0.50 12.71 108 SER A C 1
ATOM 836 O O A SER A 1 109 ? 5.284 -3.584 21.729 0.50 14.83 108 SER A O 1
ATOM 837 O O B SER A 1 109 ? 5.116 -3.714 21.539 0.50 12.53 108 SER A O 1
ATOM 842 N N A LEU A 1 110 ? 4.274 -1.696 21.037 0.50 16.18 109 LEU A N 1
ATOM 843 N N B LEU A 1 110 ? 4.255 -1.693 21.030 0.50 12.46 109 LEU A N 1
ATOM 844 C CA A LEU A 1 110 ? 3.197 -1.807 22.020 0.50 17.04 109 LEU A CA 1
ATOM 845 C CA B LEU A 1 110 ? 3.177 -1.769 22.012 0.50 12.22 109 LEU A CA 1
ATOM 846 C C A LEU A 1 110 ? 2.295 -3.003 21.733 0.50 13.81 109 LEU A C 1
ATOM 847 C C B LEU A 1 110 ? 2.212 -2.925 21.740 0.50 12.02 109 LEU A C 1
ATOM 848 O O A LEU A 1 110 ? 1.929 -3.750 22.644 0.50 13.29 109 LEU A O 1
ATOM 849 O O B LEU A 1 110 ? 1.730 -3.575 22.670 0.50 13.44 109 LEU A O 1
ATOM 858 N N . ILE A 1 111 ? 1.932 -3.180 20.466 1.00 12.03 110 ILE A N 1
ATOM 859 C CA . ILE A 1 111 ? 1.055 -4.281 20.088 1.00 11.72 110 ILE A CA 1
ATOM 860 C C . ILE A 1 111 ? 1.740 -5.615 20.369 1.00 10.32 110 ILE A C 1
ATOM 861 O O . ILE A 1 111 ? 1.120 -6.552 20.881 1.00 11.93 110 ILE A O 1
ATOM 866 N N . ILE A 1 112 ? 3.030 -5.697 20.063 1.00 10.77 111 ILE A N 1
ATOM 867 C CA . ILE A 1 112 ? 3.762 -6.934 20.322 1.00 11.32 111 ILE A CA 1
ATOM 868 C C . ILE A 1 112 ? 3.867 -7.202 21.825 1.00 12.14 111 ILE A C 1
ATOM 869 O O . ILE A 1 112 ? 3.645 -8.320 22.274 1.00 11.93 111 ILE A O 1
ATOM 874 N N . GLU A 1 113 ? 4.179 -6.165 22.596 1.00 10.26 112 GLU A N 1
ATOM 875 C CA . GLU A 1 113 ? 4.190 -6.272 24.047 1.00 11.84 112 GLU A CA 1
ATOM 876 C C . GLU A 1 113 ? 2.840 -6.753 24.579 1.00 10.94 112 GLU A C 1
ATOM 877 O O . GLU A 1 113 ? 2.784 -7.635 25.429 1.00 13.08 112 GLU A O 1
ATOM 883 N N . ASN A 1 114 ? 1.754 -6.171 24.069 1.00 11.17 113 ASN A N 1
ATOM 884 C CA . ASN A 1 114 ? 0.415 -6.547 24.520 1.00 12.47 113 ASN A CA 1
ATOM 885 C C . ASN A 1 114 ? 0.097 -8.008 24.191 1.00 13.25 113 ASN A C 1
ATOM 886 O O . ASN A 1 114 ? -0.563 -8.712 24.970 1.00 12.70 113 ASN A O 1
ATOM 891 N N . THR A 1 115 ? 0.571 -8.463 23.039 1.00 11.91 114 THR A N 1
ATOM 892 C CA . THR A 1 115 ? 0.409 -9.864 22.660 1.00 10.96 114 THR A CA 1
ATOM 893 C C . THR A 1 115 ? 1.059 -10.772 23.701 1.00 12.14 114 THR A C 1
ATOM 894 O O . THR A 1 115 ? 0.467 -11.778 24.111 1.00 12.32 114 THR A O 1
ATOM 898 N N . VAL A 1 116 ? 2.258 -10.404 24.158 1.00 11.69 115 VAL A N 1
ATOM 899 C CA . VAL A 1 116 ? 2.948 -11.198 25.176 1.00 11.79 115 VAL A CA 1
ATOM 900 C C . VAL A 1 116 ? 2.159 -11.248 26.487 1.00 11.78 115 VAL A C 1
ATOM 901 O O . VAL A 1 116 ? 2.069 -12.304 27.127 1.00 14.08 115 VAL A O 1
ATOM 905 N N . TYR A 1 117 ? 1.577 -10.121 26.887 1.00 12.76 116 TYR A N 1
ATOM 906 C CA . TYR A 1 117 ? 0.772 -10.118 28.107 1.00 13.62 116 TYR A CA 1
ATOM 907 C C . TYR A 1 117 ? -0.385 -11.101 27.981 1.00 13.79 116 TYR A C 1
ATOM 908 O O . TYR A 1 117 ? -0.898 -11.603 28.991 1.00 17.41 116 TYR A O 1
ATOM 917 N N . ASN A 1 118 ? -0.796 -11.359 26.740 1.00 12.12 117 ASN A N 1
ATOM 918 C CA . ASN A 1 118 ? -1.906 -12.268 26.450 1.00 12.57 117 ASN A CA 1
ATOM 919 C C . ASN A 1 118 ? -1.446 -13.658 25.994 1.00 12.26 117 ASN A C 1
ATOM 920 O O . ASN A 1 118 ? -2.214 -14.415 25.403 1.00 12.79 117 ASN A O 1
ATOM 925 N N . LYS A 1 119 ? -0.206 -14.005 26.311 1.00 13.21 118 LYS A N 1
ATOM 926 C CA . LYS A 1 119 ? 0.390 -15.241 25.804 1.00 12.53 118 LYS A CA 1
ATOM 927 C C . LYS A 1 119 ? -0.401 -16.505 26.157 1.00 11.87 118 LYS A C 1
ATOM 928 O O . LYS A 1 119 ? -0.339 -17.498 25.433 1.00 14.64 118 LYS A O 1
ATOM 934 N N . ASP A 1 120 ? -1.132 -16.486 27.267 1.00 13.27 119 ASP A N 1
ATOM 935 C CA . ASP A 1 120 ? -1.849 -17.690 27.671 1.00 15.25 119 ASP A CA 1
ATOM 936 C C . ASP A 1 120 ? -2.912 -18.113 26.657 1.00 15.38 119 ASP A C 1
ATOM 937 O O . ASP A 1 120 ? -3.358 -19.268 26.650 1.00 17.76 119 ASP A O 1
ATOM 942 N N A CYS A 1 121 ? -3.315 -17.182 25.802 0.50 12.06 120 CYS A N 1
ATOM 943 N N B CYS A 1 121 ? -3.306 -17.180 25.796 0.50 14.15 120 CYS A N 1
ATOM 944 C CA A CYS A 1 121 ? -4.331 -17.481 24.801 0.50 11.12 120 CYS A CA 1
ATOM 945 C CA B CYS A 1 121 ? -4.337 -17.454 24.801 0.50 15.65 120 CYS A CA 1
ATOM 946 C C A CYS A 1 121 ? -3.862 -17.158 23.384 0.50 12.18 120 CYS A C 1
ATOM 947 C C B CYS A 1 121 ? -3.827 -17.332 23.366 0.50 13.32 120 CYS A C 1
ATOM 948 O O A CYS A 1 121 ? -4.677 -17.064 22.470 0.50 12.78 120 CYS A O 1
ATOM 949 O O B CYS A 1 121 ? -4.576 -17.565 22.419 0.50 13.28 120 CYS A O 1
ATOM 954 N N . VAL A 1 122 ? -2.556 -16.974 23.208 1.00 11.54 121 VAL A N 1
ATOM 955 C CA . VAL A 1 122 ? -1.986 -16.724 21.881 1.00 10.38 121 VAL A CA 1
ATOM 956 C C . VAL A 1 122 ? -0.829 -17.679 21.562 1.00 11.27 121 VAL A C 1
ATOM 957 O O . VAL A 1 122 ? 0.331 -17.392 21.873 1.00 12.99 121 VAL A O 1
ATOM 961 N N . PRO A 1 123 ? -1.136 -18.819 20.932 1.00 10.55 122 PRO A N 1
ATOM 962 C CA . PRO A 1 123 ? -0.086 -19.802 20.621 1.00 12.06 122 PRO A CA 1
ATOM 963 C C . PRO A 1 123 ? 0.739 -19.395 19.402 1.00 9.58 122 PRO A C 1
ATOM 964 O O . PRO A 1 123 ? 1.833 -19.917 19.193 1.00 12.61 122 PRO A O 1
ATOM 968 N N . LEU A 1 124 ? 0.224 -18.459 18.612 1.00 10.43 123 LEU A N 1
ATOM 969 C CA . LEU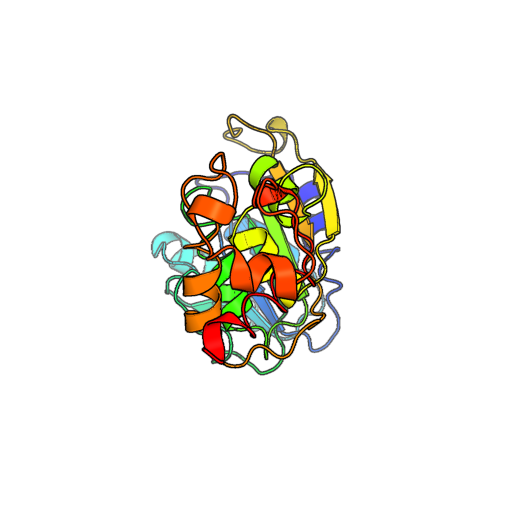 A 1 124 ? 0.870 -18.124 17.351 1.00 8.91 123 LEU A CA 1
ATOM 970 C C . LEU A 1 124 ? 0.516 -16.706 16.938 1.00 9.44 123 LEU A C 1
ATOM 971 O O . LEU A 1 124 ? -0.646 -16.295 17.018 1.00 10.69 123 LEU A O 1
ATOM 976 N N . ALA A 1 125 ? 1.514 -15.967 16.477 1.00 9.07 124 ALA A N 1
ATOM 977 C CA . ALA A 1 125 ? 1.267 -14.649 15.913 1.00 8.70 124 ALA A CA 1
ATOM 978 C C . ALA A 1 125 ? 2.152 -14.410 14.711 1.00 9.64 124 ALA A C 1
ATOM 979 O O . ALA A 1 125 ? 3.292 -14.855 14.677 1.00 11.86 124 ALA A O 1
ATOM 981 N N . VAL A 1 126 ? 1.608 -13.724 13.711 1.00 8.33 125 VAL A N 1
ATOM 982 C CA . VAL A 1 126 ? 2.376 -13.361 12.523 1.00 9.89 125 VAL A CA 1
ATOM 983 C C . VAL A 1 126 ? 2.263 -11.865 12.323 1.00 9.79 125 VAL A C 1
ATOM 984 O O . VAL A 1 126 ? 1.161 -11.345 12.197 1.00 10.90 125 VAL A O 1
ATOM 988 N N . PHE A 1 127 ? 3.397 -11.171 12.315 1.00 10.97 126 PHE A N 1
ATOM 989 C CA . PHE A 1 127 ? 3.395 -9.719 12.201 1.00 10.54 126 PHE A CA 1
ATOM 990 C C . PHE A 1 127 ? 4.280 -9.247 11.059 1.00 10.87 126 PHE A C 1
ATOM 991 O O . PHE A 1 127 ? 5.339 -9.828 10.783 1.00 12.37 126 PHE A O 1
ATOM 999 N N . MET A 1 128 ? 3.860 -8.170 10.410 1.00 10.08 127 MET A N 1
ATOM 1000 C CA . MET A 1 128 ? 4.755 -7.465 9.503 1.00 11.83 127 MET A CA 1
ATOM 1001 C C . MET A 1 128 ? 5.157 -6.176 10.200 1.00 11.67 127 MET A C 1
ATOM 1002 O O . MET A 1 128 ? 4.297 -5.423 10.675 1.00 12.58 127 MET A O 1
ATOM 1007 N N . VAL A 1 129 ? 6.466 -5.955 10.292 1.00 11.62 128 VAL A N 1
ATOM 1008 C CA . VAL A 1 129 ? 7.044 -4.841 11.026 1.00 12.54 128 VAL A CA 1
ATOM 1009 C C . VAL A 1 129 ? 8.249 -4.321 10.251 1.00 14.02 128 VAL A C 1
ATOM 1010 O O . VAL A 1 129 ? 8.663 -4.932 9.259 1.00 15.52 128 VAL A O 1
ATOM 1014 N N . GLN A 1 130 ? 8.805 -3.194 10.688 1.00 16.24 129 GLN A N 1
ATOM 1015 C CA . GLN A 1 130 ? 10.052 -2.700 10.111 1.00 18.32 129 GLN A CA 1
ATOM 1016 C C . GLN A 1 130 ? 11.146 -3.754 10.276 1.00 18.55 129 GLN A C 1
ATOM 1017 O O . GLN A 1 130 ? 11.181 -4.476 11.280 1.00 18.78 129 GLN A O 1
ATOM 1023 N N . LYS A 1 131 ? 12.018 -3.856 9.277 1.00 19.47 130 LYS A N 1
ATOM 1024 C CA . LYS A 1 131 ? 13.069 -4.867 9.286 1.00 21.31 130 LYS A CA 1
ATOM 1025 C C . LYS A 1 131 ? 13.902 -4.781 10.557 1.00 21.10 130 LYS A C 1
ATOM 1026 O O . LYS A 1 131 ? 14.252 -5.801 11.142 1.00 20.60 130 LYS A O 1
ATOM 1032 N N . GLU A 1 132 ? 14.208 -3.562 10.991 1.00 22.34 131 GLU A N 1
ATOM 1033 C CA . GLU A 1 132 ? 15.005 -3.379 12.199 1.00 25.84 131 GLU A CA 1
ATOM 1034 C C . GLU A 1 132 ? 14.325 -3.957 13.444 1.00 23.21 131 GLU A C 1
ATOM 1035 O O . GLU A 1 132 ? 14.983 -4.578 14.286 1.00 22.03 131 GLU A O 1
ATOM 1041 N N . VAL A 1 133 ? 13.018 -3.738 13.567 1.00 20.33 132 VAL A N 1
ATOM 1042 C CA . VAL A 1 133 ? 12.266 -4.279 14.696 1.00 18.86 132 VAL A CA 1
ATOM 1043 C C . VAL A 1 133 ? 12.321 -5.801 14.653 1.00 16.26 132 VAL A C 1
ATOM 1044 O O . VAL A 1 133 ? 12.536 -6.462 15.673 1.00 16.27 132 VAL A O 1
ATOM 1048 N N . ALA A 1 134 ? 12.145 -6.351 13.457 1.00 15.57 133 ALA A N 1
ATOM 1049 C CA . ALA A 1 134 ? 12.173 -7.802 13.256 1.00 14.17 133 ALA A CA 1
ATOM 1050 C C . ALA A 1 134 ? 13.534 -8.403 13.620 1.00 14.27 133 ALA A C 1
ATOM 1051 O O . ALA A 1 134 ? 13.611 -9.448 14.267 1.00 16.16 133 ALA A O 1
ATOM 1053 N N . GLU A 1 135 ? 14.601 -7.740 13.193 1.00 14.61 134 GLU A N 1
ATOM 1054 C CA . GLU A 1 135 ? 15.948 -8.217 13.473 1.00 17.71 134 GLU A CA 1
ATOM 1055 C C . GLU A 1 135 ? 16.238 -8.189 14.969 1.00 15.80 134 GLU A C 1
ATOM 1056 O O . GLU A 1 135 ? 16.846 -9.112 15.509 1.00 15.95 134 GLU A O 1
ATOM 1062 N N . LYS A 1 136 ? 15.804 -7.129 15.645 1.00 16.36 135 LYS A N 1
ATOM 1063 C CA . LYS A 1 136 ? 15.951 -7.071 17.098 1.00 16.79 135 LYS A CA 1
ATOM 1064 C C . LYS A 1 136 ? 15.193 -8.219 17.761 1.00 14.36 135 LYS A C 1
ATOM 1065 O O . LYS A 1 136 ? 15.733 -8.903 18.633 1.00 15.29 135 LYS A O 1
ATOM 1071 N N . LEU A 1 137 ? 13.948 -8.439 17.339 1.00 14.33 136 LEU A N 1
ATOM 1072 C CA . LEU A 1 137 ? 13.133 -9.503 17.926 1.00 14.02 136 LEU A CA 1
ATOM 1073 C C . LEU A 1 137 ? 13.758 -10.884 17.755 1.00 14.73 136 LEU A C 1
ATOM 1074 O O . LEU A 1 137 ? 13.713 -11.708 18.660 1.00 15.07 136 LEU A O 1
ATOM 1079 N N . GLN A 1 138 ? 14.346 -11.122 16.590 1.00 13.77 137 GLN A N 1
ATOM 1080 C CA . GLN A 1 138 ? 15.017 -12.385 16.314 1.00 15.69 137 GLN A CA 1
ATOM 1081 C C . GLN A 1 138 ? 16.210 -12.581 17.249 1.00 15.36 137 GLN A C 1
ATOM 1082 O O . GLN A 1 138 ? 16.490 -13.699 17.682 1.00 17.65 137 GLN A O 1
ATOM 1088 N N . GLY A 1 139 ? 16.906 -11.489 17.558 1.00 14.99 138 GLY A N 1
ATOM 1089 C CA . GLY A 1 139 ? 17.921 -11.503 18.598 1.00 16.21 138 GLY A CA 1
ATOM 1090 C C . GLY A 1 139 ? 19.300 -11.978 18.160 1.00 18.67 138 GLY A C 1
ATOM 1091 O O . GLY A 1 139 ? 20.172 -12.210 18.996 1.00 22.77 138 GLY A O 1
ATOM 1092 N N . LYS A 1 140 ? 19.512 -12.118 16.855 1.00 17.98 139 LYS A N 1
ATOM 1093 C CA . LYS A 1 140 ? 20.808 -12.566 16.335 1.00 21.91 139 LYS A CA 1
ATOM 1094 C C . LYS A 1 140 ? 21.691 -11.401 15.897 1.00 20.91 139 LYS A C 1
ATOM 1095 O O . LYS A 1 140 ? 22.867 -11.324 16.263 1.00 20.31 139 LYS A O 1
ATOM 1101 N N . LYS A 1 141 ? 21.127 -10.503 15.098 1.00 21.82 140 LYS A N 1
ATOM 1102 C CA . LYS A 1 141 ? 21.882 -9.377 14.549 1.00 22.51 140 LYS A CA 1
ATOM 1103 C C . LYS A 1 141 ? 21.771 -8.174 15.474 1.00 20.64 140 LYS A C 1
ATOM 1104 O O . LYS A 1 141 ? 22.530 -7.209 15.361 1.00 23.01 140 LYS A O 1
ATOM 1110 N N . ASP A 1 142 ? 20.803 -8.230 16.380 1.00 20.76 141 ASP A N 1
ATOM 1111 C CA . ASP A 1 142 ? 20.517 -7.113 17.258 1.00 19.80 141 ASP A CA 1
ATOM 1112 C C . ASP A 1 142 ? 19.595 -7.613 18.359 1.00 17.40 141 ASP A C 1
ATOM 1113 O O . ASP A 1 142 ? 19.143 -8.755 18.325 1.00 16.27 141 ASP A O 1
ATOM 1118 N N . THR A 1 143 ? 19.308 -6.752 19.327 1.00 15.87 142 THR A N 1
ATOM 1119 C CA . THR A 1 143 ? 18.411 -7.113 20.415 1.00 14.19 142 THR A CA 1
ATOM 1120 C C . THR A 1 143 ? 17.897 -5.859 21.120 1.00 15.63 142 THR A C 1
ATOM 1121 O O . THR A 1 143 ? 18.159 -4.730 20.673 1.00 19.02 142 THR A O 1
ATOM 1125 N N . GLY A 1 144 ? 17.167 -6.060 22.211 1.00 14.07 143 GLY A N 1
ATOM 1126 C CA . GLY A 1 144 ? 16.521 -4.973 22.928 1.00 13.06 143 GLY A CA 1
ATOM 1127 C C . GLY A 1 144 ? 15.661 -5.559 24.028 1.00 11.42 143 GLY A C 1
ATOM 1128 O O . GLY A 1 144 ? 15.501 -6.782 24.093 1.00 12.74 143 GLY A O 1
ATOM 1129 N N . TRP A 1 145 ? 15.087 -4.713 24.883 1.00 12.03 144 TRP A N 1
ATOM 1130 C CA . TRP A 1 145 ? 14.290 -5.232 25.988 1.00 10.73 144 TRP A CA 1
ATOM 1131 C C . TRP A 1 145 ? 13.087 -6.018 25.450 1.00 10.55 144 TRP A C 1
ATOM 1132 O O . TRP A 1 145 ? 12.761 -7.092 25.962 1.00 11.19 144 TRP A O 1
ATOM 1143 N N . LEU A 1 146 ? 12.448 -5.510 24.396 1.00 11.12 145 LEU A N 1
ATOM 1144 C CA . LEU A 1 146 ? 11.274 -6.201 23.846 1.00 12.54 145 LEU A CA 1
ATOM 1145 C C . LEU A 1 146 ? 11.633 -7.572 23.255 1.00 10.50 145 LEU A C 1
ATOM 1146 O O . LEU A 1 146 ? 10.898 -8.537 23.398 1.00 11.45 145 LEU A O 1
ATOM 1151 N N . SER A 1 147 ? 12.781 -7.650 22.593 1.00 11.21 146 SER A N 1
ATOM 1152 C CA . SER A 1 147 ? 13.274 -8.915 22.075 1.00 9.96 146 SER A CA 1
ATOM 1153 C C . SER A 1 147 ? 13.395 -9.963 23.177 1.00 9.93 146 SER A C 1
ATOM 1154 O O . SER A 1 147 ? 12.963 -11.104 23.011 1.00 10.77 146 SER A O 1
ATOM 1157 N N . VAL A 1 148 ? 14.004 -9.587 24.299 1.00 10.58 147 VAL A N 1
ATOM 1158 C CA . VAL A 1 148 ? 14.171 -10.540 25.402 1.00 9.81 147 VAL A CA 1
ATOM 1159 C C . VAL A 1 148 ? 12.819 -10.895 26.034 1.00 10.94 147 VAL A C 1
ATOM 1160 O O . VAL A 1 148 ? 12.549 -12.060 26.317 1.00 12.69 147 VAL A O 1
ATOM 1164 N N . PHE A 1 149 ? 11.971 -9.888 26.235 1.00 10.70 148 PHE A N 1
ATOM 1165 C CA . PHE A 1 149 ? 10.622 -10.092 26.760 1.00 11.56 148 PHE A CA 1
ATOM 1166 C C . PHE A 1 149 ? 9.870 -11.101 25.897 1.00 12.46 148 PHE A C 1
ATOM 1167 O O . PHE A 1 149 ? 9.313 -12.073 26.417 1.00 12.49 148 PHE A O 1
ATOM 1175 N N . VAL A 1 150 ? 9.865 -10.873 24.583 1.00 9.78 149 VAL A N 1
ATOM 1176 C CA . VAL A 1 150 ? 9.182 -11.765 23.642 1.00 8.69 149 VAL A CA 1
ATOM 1177 C C . VAL A 1 150 ? 9.792 -13.171 23.645 1.00 9.53 149 VAL A C 1
ATOM 1178 O O . VAL A 1 150 ? 9.075 -14.171 23.726 1.00 11.02 149 VAL A O 1
ATOM 1182 N N . ARG A 1 151 ? 11.117 -13.254 23.529 1.00 10.15 150 ARG A N 1
ATOM 1183 C CA . ARG A 1 151 ? 11.763 -14.556 23.381 1.00 10.94 150 ARG A CA 1
ATOM 1184 C C . ARG A 1 151 ? 11.771 -15.402 24.646 1.00 9.44 150 ARG A C 1
ATOM 1185 O O . ARG A 1 151 ? 12.026 -16.601 24.588 1.00 11.23 150 ARG A O 1
ATOM 1193 N N . THR A 1 152 ? 11.474 -14.790 25.785 1.00 9.97 151 THR A N 1
ATOM 1194 C CA . THR A 1 152 ? 11.279 -15.551 27.010 1.00 10.47 151 THR A CA 1
ATOM 1195 C C . THR A 1 152 ? 10.064 -16.465 26.868 1.00 11.11 151 THR A C 1
ATOM 1196 O O . THR A 1 152 ? 10.022 -17.543 27.475 1.00 11.13 151 THR A O 1
ATOM 1200 N N . PHE A 1 153 ? 9.092 -16.031 26.062 1.00 9.55 152 PHE A N 1
ATOM 1201 C CA . PHE A 1 153 ? 7.823 -16.744 25.921 1.00 9.39 152 PHE A CA 1
ATOM 1202 C C . PHE A 1 153 ? 7.495 -17.279 24.521 1.00 9.97 152 PHE A C 1
ATOM 1203 O O . PHE A 1 153 ? 6.565 -18.080 24.374 1.00 11.66 152 PHE A O 1
ATOM 1211 N N . TYR A 1 154 ? 8.228 -16.815 23.506 1.00 10.38 153 TYR A N 1
ATOM 1212 C CA . TYR A 1 154 ? 7.992 -17.202 22.114 1.00 9.72 153 TYR A CA 1
ATOM 1213 C C . TYR A 1 154 ? 9.295 -17.518 21.415 1.00 9.58 153 TYR A C 1
ATOM 1214 O O . TYR A 1 154 ? 10.332 -16.961 21.747 1.00 10.48 153 TYR A O 1
ATOM 1223 N N . ASP A 1 155 ? 9.219 -18.397 20.420 1.00 10.21 154 ASP A N 1
ATOM 1224 C CA . ASP A 1 155 ? 10.281 -18.525 19.436 1.00 11.28 154 ASP A CA 1
ATOM 1225 C C . ASP A 1 155 ? 9.963 -17.561 18.307 1.00 12.81 154 ASP A C 1
ATOM 1226 O O . ASP A 1 155 ? 8.803 -17.415 17.912 1.00 14.55 154 ASP A O 1
ATOM 1231 N N . VAL A 1 156 ? 10.989 -16.876 17.823 1.00 13.36 155 VAL A N 1
ATOM 1232 C CA . VAL A 1 156 ? 10.827 -15.857 16.796 1.00 13.69 155 VAL A CA 1
ATOM 1233 C C . VAL A 1 156 ? 11.453 -16.329 15.498 1.00 16.21 155 VAL A C 1
ATOM 1234 O O . VAL A 1 156 ? 12.650 -16.600 15.430 1.00 20.23 155 VAL A O 1
ATOM 1238 N N . ASN A 1 157 ? 10.623 -16.426 14.471 1.00 15.01 156 ASN A N 1
ATOM 1239 C CA . ASN A 1 157 ? 11.037 -16.913 13.170 1.00 18.59 156 ASN A CA 1
ATOM 1240 C C . ASN A 1 157 ? 11.004 -15.757 12.184 1.00 17.15 156 ASN A C 1
ATOM 1241 O O . ASN A 1 157 ? 9.980 -15.099 12.044 1.00 18.72 156 ASN A O 1
ATOM 1246 N N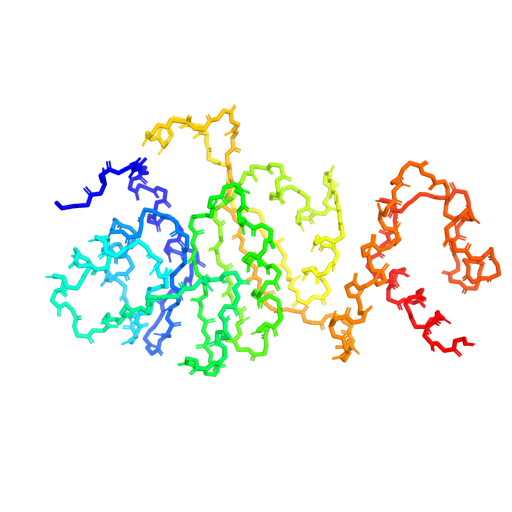 . TYR A 1 158 ? 12.127 -15.488 11.526 1.00 18.31 157 TYR A N 1
ATOM 1247 C CA . TYR A 1 158 ? 12.184 -14.440 10.511 1.00 20.39 157 TYR A CA 1
ATOM 1248 C C . TYR A 1 158 ? 11.776 -15.068 9.184 1.00 20.02 157 TYR A C 1
ATOM 1249 O O . TYR A 1 158 ? 12.503 -15.887 8.628 1.00 25.05 157 TYR A O 1
ATOM 1258 N N . VAL A 1 159 ? 10.599 -14.695 8.693 1.00 16.85 158 VAL A N 1
ATOM 1259 C CA . VAL A 1 159 ? 9.999 -15.373 7.545 1.00 20.46 158 VAL A CA 1
ATOM 1260 C C . VAL A 1 159 ? 10.526 -14.854 6.214 1.00 22.64 158 VAL A C 1
ATOM 1261 O O . VAL A 1 159 ? 10.987 -15.624 5.362 1.00 26.32 158 VAL A O 1
ATOM 1265 N N . MET A 1 160 ? 10.463 -13.543 6.036 1.00 20.81 159 MET A N 1
ATOM 1266 C CA . MET A 1 160 ? 10.893 -12.944 4.787 1.00 21.64 159 MET A CA 1
ATOM 1267 C C . MET A 1 160 ? 11.093 -11.443 4.923 1.00 20.97 159 MET A C 1
ATOM 1268 O O . MET A 1 160 ? 10.495 -10.791 5.786 1.00 20.02 159 MET A O 1
ATOM 1273 N N . THR A 1 161 ? 11.936 -10.906 4.052 1.00 24.04 160 THR A N 1
ATOM 1274 C CA . THR A 1 161 ? 12.113 -9.470 3.940 1.00 24.36 160 THR A CA 1
ATOM 1275 C C . THR A 1 161 ? 11.098 -8.950 2.939 1.00 23.49 160 THR A C 1
ATOM 1276 O O . THR A 1 161 ? 10.762 -9.648 1.973 1.00 23.45 160 THR A O 1
ATOM 1280 N N . VAL A 1 162 ? 10.593 -7.742 3.185 1.00 18.96 161 VAL A N 1
ATOM 1281 C CA . VAL A 1 162 ? 9.627 -7.106 2.296 1.00 18.84 161 VAL A CA 1
ATOM 1282 C C . VAL A 1 162 ? 10.103 -5.710 1.904 1.00 18.41 161 VAL A C 1
ATOM 1283 O O . VAL A 1 162 ? 9.977 -4.763 2.677 1.00 18.45 161 VAL A O 1
ATOM 1287 N N . PRO A 1 163 ? 10.656 -5.577 0.696 1.00 19.40 162 PRO A N 1
ATOM 1288 C CA . PRO A 1 163 ? 11.175 -4.282 0.246 1.00 19.50 162 PRO A CA 1
ATOM 1289 C C . PRO A 1 163 ? 10.075 -3.234 0.166 1.00 19.82 162 PRO A C 1
ATOM 1290 O O . PRO A 1 163 ? 8.908 -3.586 0.020 1.00 21.27 162 PRO A O 1
ATOM 1294 N N . PRO A 1 164 ? 10.445 -1.951 0.234 1.00 20.26 163 PRO A N 1
ATOM 1295 C CA . PRO A 1 164 ? 9.438 -0.884 0.231 1.00 21.38 163 PRO A CA 1
ATOM 1296 C C . PRO A 1 164 ? 8.468 -0.940 -0.951 1.00 21.73 163 PRO A C 1
ATOM 1297 O O . PRO A 1 164 ? 7.327 -0.517 -0.801 1.00 21.87 163 PRO A O 1
ATOM 1301 N N . ARG A 1 165 ? 8.909 -1.451 -2.097 1.00 23.64 164 ARG A N 1
ATOM 1302 C CA . ARG A 1 165 ? 8.098 -1.430 -3.315 1.00 28.66 164 ARG A CA 1
ATOM 1303 C C . ARG A 1 165 ? 6.807 -2.233 -3.216 1.00 29.04 164 ARG A C 1
ATOM 1304 O O . ARG A 1 165 ? 5.905 -2.077 -4.039 1.00 30.88 164 ARG A O 1
ATOM 1312 N N . PHE A 1 166 ? 6.723 -3.105 -2.223 1.00 23.34 165 PHE A N 1
ATOM 1313 C CA . PHE A 1 166 ? 5.534 -3.926 -2.060 1.00 22.52 165 PHE A CA 1
ATOM 1314 C C . PHE A 1 166 ? 4.428 -3.140 -1.361 1.00 22.21 165 PHE A C 1
ATOM 1315 O O . PHE A 1 166 ? 3.326 -3.655 -1.165 1.00 23.63 165 PHE A O 1
ATOM 1323 N N . PHE A 1 167 ? 4.734 -1.894 -0.992 1.00 18.92 166 PHE A N 1
ATOM 1324 C CA . PHE A 1 167 ? 3.768 -0.999 -0.360 1.00 19.00 166 PHE A CA 1
ATOM 1325 C C . PHE A 1 167 ? 3.579 0.286 -1.154 1.00 18.41 166 PHE A C 1
ATOM 1326 O O . PHE A 1 167 ? 4.526 0.815 -1.736 1.00 20.98 166 PHE A O 1
ATOM 1334 N N . VAL A 1 168 ? 2.359 0.804 -1.147 1.00 18.07 167 VAL A N 1
ATOM 1335 C CA . VAL A 1 168 ? 2.129 2.188 -1.546 1.00 19.69 167 VAL A CA 1
ATOM 1336 C C . VAL A 1 168 ? 1.271 2.880 -0.492 1.00 19.16 167 VAL A C 1
ATOM 1337 O O . VAL A 1 168 ? 0.173 2.422 -0.191 1.00 18.77 167 VAL A O 1
ATOM 1341 N N . PRO A 1 169 ? 1.788 3.967 0.104 1.00 20.73 168 PRO A N 1
ATOM 1342 C CA . PRO A 1 169 ? 3.119 4.534 -0.146 1.00 21.21 168 PRO A CA 1
ATOM 1343 C C . PRO A 1 169 ? 4.221 3.636 0.410 1.00 20.75 168 PRO A C 1
ATOM 1344 O O . PRO A 1 169 ? 4.003 2.949 1.410 1.00 20.69 168 PRO A O 1
ATOM 1348 N N A PRO A 1 170 ? 5.387 3.615 -0.249 0.50 21.51 169 PRO A N 1
ATOM 1349 N N B PRO A 1 170 ? 5.410 3.667 -0.209 0.50 19.61 169 PRO A N 1
ATOM 1350 C CA A PRO A 1 170 ? 6.501 2.820 0.274 0.50 21.05 169 PRO A CA 1
ATOM 1351 C CA B PRO A 1 170 ? 6.521 2.835 0.261 0.50 19.33 169 PRO A CA 1
ATOM 1352 C C A PRO A 1 170 ? 7.010 3.409 1.579 0.50 21.92 169 PRO A C 1
ATOM 1353 C C B PRO A 1 170 ? 7.129 3.406 1.534 0.50 21.92 169 PRO A C 1
ATOM 1354 O O A PRO A 1 170 ? 7.035 4.633 1.725 0.50 22.47 169 PRO A O 1
ATOM 1355 O O B PRO A 1 170 ? 7.351 4.615 1.610 0.50 24.06 169 PRO A O 1
ATOM 1362 N N . PRO A 1 171 ? 7.394 2.549 2.530 1.00 22.33 170 PRO A N 1
ATOM 1363 C CA . PRO A 1 171 ? 8.070 3.000 3.748 1.00 23.24 170 PRO A CA 1
ATOM 1364 C C . PRO A 1 171 ? 9.488 3.433 3.386 1.00 25.32 170 PRO A C 1
ATOM 1365 O O . PRO A 1 171 ? 9.963 3.123 2.293 1.00 26.31 170 PRO A O 1
ATOM 1369 N N . LYS A 1 172 ? 10.160 4.135 4.290 1.00 27.21 171 LYS A N 1
ATOM 1370 C CA . LYS A 1 172 ? 11.525 4.588 4.034 1.00 30.50 171 LYS A CA 1
ATOM 1371 C C . LYS A 1 172 ? 12.547 3.478 4.271 1.00 30.30 171 LYS A C 1
ATOM 1372 O O . LYS A 1 172 ? 13.700 3.574 3.842 1.00 30.67 171 LYS A O 1
ATOM 1378 N N . VAL A 1 173 ? 12.117 2.430 4.964 1.00 29.96 172 VAL A N 1
ATOM 1379 C CA . VAL A 1 173 ? 12.987 1.304 5.285 1.00 29.18 172 VAL A CA 1
ATOM 1380 C C . VAL A 1 173 ? 12.307 -0.001 4.885 1.00 25.88 172 VAL A C 1
ATOM 1381 O O . VAL A 1 173 ? 11.103 -0.033 4.658 1.00 24.69 172 VAL A O 1
ATOM 1385 N N A GLN A 1 174 ? 13.085 -1.074 4.789 0.50 23.96 173 GLN A N 1
ATOM 1386 N N B GLN A 1 174 ? 13.086 -1.072 4.796 0.50 24.00 173 GLN A N 1
ATOM 1387 C CA A GLN A 1 174 ? 12.527 -2.380 4.461 0.50 24.15 173 GLN A CA 1
ATOM 1388 C CA B GLN A 1 174 ? 12.535 -2.381 4.479 0.50 24.18 173 GLN A CA 1
ATOM 1389 C C A GLN A 1 174 ? 11.695 -2.905 5.622 0.50 21.83 173 GLN A C 1
ATOM 1390 C C B GLN A 1 174 ? 11.664 -2.872 5.625 0.50 22.00 173 GLN A C 1
ATOM 1391 O O A GLN A 1 174 ? 11.925 -2.542 6.776 0.50 20.68 173 GLN A O 1
ATOM 1392 O O B GLN A 1 174 ? 11.840 -2.457 6.771 0.50 21.15 173 GLN A O 1
ATOM 1403 N N . SER A 1 175 ? 10.719 -3.750 5.309 1.00 19.97 174 SER A N 1
ATOM 1404 C CA . SER A 1 175 ? 9.915 -4.395 6.328 1.00 17.56 174 SER A CA 1
ATOM 1405 C C . SER A 1 175 ? 10.277 -5.875 6.361 1.00 17.65 174 SER A C 1
ATOM 1406 O O . SER A 1 175 ? 11.140 -6.344 5.595 1.00 18.15 174 SER A O 1
ATOM 1409 N N . ALA A 1 176 ? 9.624 -6.605 7.252 1.00 16.04 175 ALA A N 1
ATOM 1410 C CA . ALA A 1 176 ? 9.852 -8.036 7.387 1.00 14.09 175 ALA A CA 1
ATOM 1411 C C . ALA A 1 176 ? 8.625 -8.687 7.985 1.00 13.04 175 ALA A C 1
ATOM 1412 O O . ALA A 1 176 ? 7.871 -8.056 8.725 1.00 14.78 175 ALA A O 1
ATOM 1414 N N . VAL A 1 177 ? 8.433 -9.959 7.671 1.00 11.71 176 VAL A N 1
ATOM 1415 C CA . VAL A 1 177 ? 7.392 -10.740 8.310 1.00 12.13 176 VAL A CA 1
ATOM 1416 C C . VAL A 1 177 ? 8.044 -11.665 9.321 1.00 11.83 176 VAL A C 1
ATOM 1417 O O . VAL A 1 177 ? 9.036 -12.348 9.016 1.00 13.59 176 VAL A O 1
ATOM 1421 N N . ILE A 1 178 ? 7.504 -11.663 10.539 1.00 12.99 177 ILE A N 1
ATOM 1422 C CA . ILE A 1 178 ? 7.995 -12.549 11.584 1.00 14.64 177 ILE A CA 1
ATOM 1423 C C . ILE A 1 178 ? 6.860 -13.412 12.104 1.00 11.57 177 ILE A C 1
ATOM 1424 O O . ILE A 1 178 ? 5.683 -13.010 12.071 1.00 13.24 177 ILE A O 1
ATOM 1429 N N . LYS A 1 179 ? 7.220 -14.596 12.577 1.00 11.57 178 LYS A N 1
ATOM 1430 C CA . LYS A 1 179 ? 6.267 -15.525 13.160 1.00 11.79 178 LYS A CA 1
ATOM 1431 C C . LYS A 1 179 ? 6.690 -15.854 14.583 1.00 11.54 178 LYS A C 1
ATOM 1432 O O . LYS A 1 179 ? 7.828 -16.266 14.833 1.00 14.57 178 LYS A O 1
ATOM 1438 N N A LEU A 1 180 ? 5.772 -15.642 15.516 0.50 9.79 179 LEU A N 1
ATOM 1439 N N B LEU A 1 180 ? 5.755 -15.679 15.512 0.50 9.53 179 LEU A N 1
ATOM 1440 C CA A LEU A 1 180 ? 6.002 -15.951 16.914 0.50 10.38 179 LEU A CA 1
ATOM 1441 C CA B LEU A 1 180 ? 5.989 -15.930 16.926 0.50 10.82 179 LEU A CA 1
ATOM 1442 C C A LEU A 1 180 ? 5.273 -17.240 17.231 0.50 9.97 179 LEU A C 1
ATOM 1443 C C B LEU A 1 180 ? 5.250 -17.197 17.341 0.50 10.48 179 LEU A C 1
ATOM 1444 O O A LEU A 1 180 ? 4.076 -17.366 16.963 0.50 10.29 179 LEU A O 1
ATOM 1445 O O B LEU A 1 180 ? 4.021 -17.264 17.256 0.50 10.81 179 LEU A O 1
ATOM 1454 N N . VAL A 1 181 ? 5.995 -18.194 17.801 1.00 10.10 180 VAL A N 1
ATOM 1455 C CA . VAL A 1 181 ? 5.404 -19.464 18.185 1.00 11.78 180 VAL A CA 1
ATOM 1456 C C . VAL A 1 181 ? 5.602 -19.632 19.669 1.00 9.58 180 VAL A C 1
ATOM 1457 O O . VAL A 1 181 ? 6.725 -19.597 20.155 1.00 10.52 180 VAL A O 1
ATOM 1461 N N . LYS A 1 182 ? 4.511 -19.793 20.400 1.00 11.19 181 LYS A N 1
ATOM 1462 C CA . LYS A 1 182 ? 4.618 -19.856 21.844 1.00 10.12 181 LYS A CA 1
ATOM 1463 C C . LYS A 1 182 ? 5.578 -20.960 22.290 1.00 10.33 181 LYS A C 1
ATOM 1464 O O . LYS A 1 182 ? 5.492 -22.111 21.834 1.00 12.29 181 LYS A O 1
ATOM 1470 N N . ASN A 1 183 ? 6.508 -20.573 23.157 1.00 11.67 182 ASN A N 1
ATOM 1471 C CA . ASN A 1 183 ? 7.478 -21.475 23.744 1.00 12.84 182 ASN A CA 1
ATOM 1472 C C . ASN A 1 183 ? 8.030 -20.834 25.009 1.00 13.31 182 ASN A C 1
ATOM 1473 O O . ASN A 1 183 ? 8.993 -20.063 24.957 1.00 13.49 182 ASN A O 1
ATOM 1478 N N . GLU A 1 184 ? 7.402 -21.136 26.144 1.00 14.26 183 GLU A N 1
ATOM 1479 C CA . GLU A 1 184 ? 7.758 -20.477 27.398 1.00 13.59 183 GLU A CA 1
ATOM 1480 C C . GLU A 1 184 ? 8.973 -21.130 28.039 1.00 13.52 183 GLU A C 1
ATOM 1481 O O . GLU A 1 184 ? 8.902 -22.252 28.542 1.00 16.01 183 GLU A O 1
ATOM 1487 N N . LYS A 1 185 ? 10.084 -20.405 28.022 1.00 12.03 184 LYS A N 1
ATOM 1488 C CA . LYS A 1 185 ? 11.371 -20.955 28.386 1.00 13.18 184 LYS A CA 1
ATOM 1489 C C . LYS A 1 185 ? 11.670 -20.795 29.869 1.00 13.62 184 LYS A C 1
ATOM 1490 O O . LYS A 1 185 ? 12.435 -21.568 30.433 1.00 15.03 184 LYS A O 1
ATOM 1496 N N . PHE A 1 186 ? 11.057 -19.799 30.502 1.00 15.29 185 PHE A N 1
ATOM 1497 C CA . PHE A 1 186 ? 11.305 -19.533 31.917 1.00 15.93 185 PHE A CA 1
ATOM 1498 C C . PHE A 1 186 ? 10.003 -19.160 32.614 1.00 16.43 185 PHE A C 1
ATOM 1499 O O . PHE A 1 186 ? 9.172 -18.461 32.038 1.00 18.28 185 PHE A O 1
ATOM 1507 N N . PRO A 1 187 ? 9.822 -19.625 33.860 1.00 20.80 186 PRO A N 1
ATOM 1508 C CA . PRO A 1 187 ? 8.544 -19.458 34.558 1.00 23.75 186 PRO A CA 1
ATOM 1509 C C . PRO A 1 187 ? 8.405 -18.089 35.192 1.00 25.59 186 PRO A C 1
ATOM 1510 O O . PRO A 1 187 ? 8.393 -17.990 36.416 1.00 31.39 186 PRO A O 1
ATOM 1514 N N . VAL A 1 188 ? 8.301 -17.052 34.374 1.00 23.39 187 VAL A N 1
ATOM 1515 C CA . VAL A 1 188 ? 8.077 -15.706 34.882 1.00 24.15 187 VAL A CA 1
ATOM 1516 C C . VAL A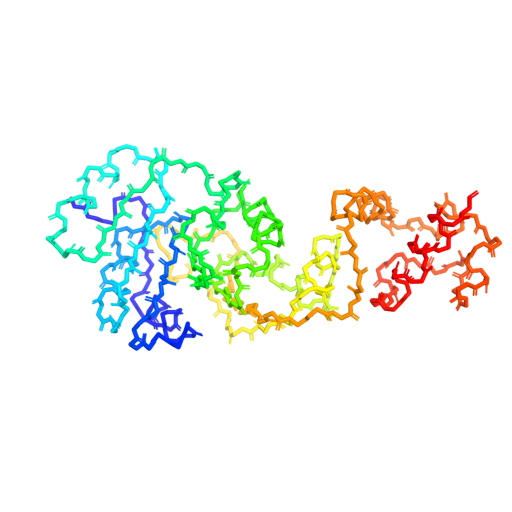 1 188 ? 6.603 -15.529 35.232 1.00 27.19 187 VAL A C 1
ATOM 1517 O O . VAL A 1 188 ? 5.730 -15.702 34.382 1.00 31.80 187 VAL A O 1
ATOM 1521 N N . LYS A 1 189 ? 6.325 -15.192 36.486 1.00 26.12 188 LYS A N 1
ATOM 1522 C CA . LYS A 1 189 ? 4.949 -15.044 36.941 1.00 29.73 188 LYS A CA 1
ATOM 1523 C C . LYS A 1 189 ? 4.439 -13.621 36.743 1.00 27.40 188 LYS A C 1
ATOM 1524 O O . LYS A 1 189 ? 3.339 -13.415 36.233 1.00 28.30 188 LYS A O 1
ATOM 1530 N N . ASP A 1 190 ? 5.248 -12.643 37.139 1.00 24.91 189 ASP A N 1
ATOM 1531 C CA . ASP A 1 190 ? 4.842 -11.243 37.109 1.00 23.56 189 ASP A CA 1
ATOM 1532 C C . ASP A 1 190 ? 5.445 -10.556 35.888 1.00 19.87 189 ASP A C 1
ATOM 1533 O O . ASP A 1 190 ? 6.569 -10.055 35.933 1.00 18.97 189 ASP A O 1
ATOM 1538 N N . LEU A 1 191 ? 4.695 -10.545 34.791 1.00 17.90 190 LEU A N 1
ATOM 1539 C CA . LEU A 1 191 ? 5.206 -10.003 33.534 1.00 17.89 190 LEU A CA 1
ATOM 1540 C C . LEU A 1 191 ? 5.533 -8.513 33.618 1.00 18.39 190 LEU A C 1
ATOM 1541 O O . LEU A 1 191 ? 6.508 -8.053 33.025 1.00 19.20 190 LEU A O 1
ATOM 1546 N N . LYS A 1 192 ? 4.717 -7.761 34.351 1.00 19.75 191 LYS A N 1
ATOM 1547 C CA . LYS A 1 192 ? 4.978 -6.339 34.546 1.00 22.02 191 LYS A CA 1
ATOM 1548 C C . LYS A 1 192 ? 6.288 -6.091 35.290 1.00 21.56 191 LYS A C 1
ATOM 1549 O O . LYS A 1 192 ? 7.036 -5.163 34.967 1.00 22.41 191 LYS A O 1
ATOM 1555 N N . ASN A 1 193 ? 6.574 -6.928 36.279 1.00 19.57 192 ASN A N 1
ATOM 1556 C CA . ASN A 1 193 ? 7.803 -6.781 37.039 1.00 18.27 192 ASN A CA 1
ATOM 1557 C C . ASN A 1 193 ? 9.018 -7.187 36.209 1.00 16.92 192 ASN A C 1
ATOM 1558 O O . ASN A 1 193 ? 10.090 -6.586 36.301 1.00 19.65 192 ASN A O 1
ATOM 1563 N N . TYR A 1 194 ? 8.838 -8.210 35.390 1.00 14.88 193 TYR A N 1
ATOM 1564 C CA . TYR A 1 194 ? 9.898 -8.660 34.498 1.00 12.96 193 TYR A CA 1
ATOM 1565 C C . TYR A 1 194 ? 10.214 -7.575 33.481 1.00 13.78 193 TYR A C 1
ATOM 1566 O O . TYR A 1 194 ? 11.371 -7.285 33.213 1.00 14.93 193 TYR A O 1
ATOM 1575 N N . LYS A 1 195 ? 9.174 -6.967 32.923 1.00 15.17 194 LYS A N 1
ATOM 1576 C CA . LYS A 1 195 ? 9.357 -5.835 32.032 1.00 18.64 194 LYS A CA 1
ATOM 1577 C C . LYS A 1 195 ? 10.127 -4.683 32.694 1.00 19.94 194 LYS A C 1
ATOM 1578 O O . LYS A 1 195 ? 11.003 -4.091 32.064 1.00 19.97 194 LYS A O 1
ATOM 1584 N N . LYS A 1 196 ? 9.813 -4.380 33.956 1.00 18.99 195 LYS A N 1
ATOM 1585 C CA . LYS A 1 196 ? 10.526 -3.336 34.712 1.00 18.16 195 LYS A CA 1
ATOM 1586 C C . LYS A 1 196 ? 12.019 -3.626 34.726 1.00 17.93 195 LYS A C 1
ATOM 1587 O O . LYS A 1 196 ? 12.849 -2.739 34.521 1.00 19.02 195 LYS A O 1
ATOM 1593 N N . PHE A 1 197 ? 12.349 -4.881 34.997 1.00 16.97 196 PHE A N 1
ATOM 1594 C CA . PHE A 1 197 ? 13.735 -5.308 35.087 1.00 13.88 196 PHE A CA 1
ATOM 1595 C C . PHE A 1 197 ? 14.421 -5.185 33.728 1.00 13.26 196 PHE A C 1
ATOM 1596 O O . PHE A 1 197 ? 15.535 -4.660 33.634 1.00 14.03 196 PHE A O 1
ATOM 1604 N N . LEU A 1 198 ? 13.762 -5.671 32.674 1.00 12.62 197 LEU A N 1
ATOM 1605 C CA . LEU A 1 198 ? 14.359 -5.646 31.335 1.00 12.57 197 LEU A CA 1
ATOM 1606 C C . LEU A 1 198 ? 14.516 -4.223 30.804 1.00 12.27 197 LEU A C 1
ATOM 1607 O O . LEU A 1 198 ? 15.544 -3.876 30.232 1.00 12.99 197 LEU A O 1
ATOM 1612 N N A THR A 1 199 ? 13.481 -3.407 30.967 0.50 13.66 198 THR A N 1
ATOM 1613 N N B THR A 1 199 ? 13.496 -3.396 30.984 0.50 14.20 198 THR A N 1
ATOM 1614 C CA A THR A 1 199 ? 13.578 -2.024 30.530 0.50 12.95 198 THR A CA 1
ATOM 1615 C CA B THR A 1 199 ? 13.580 -2.023 30.505 0.50 13.77 198 THR A CA 1
ATOM 1616 C C A THR A 1 199 ? 14.766 -1.361 31.220 0.50 12.41 198 THR A C 1
ATOM 1617 C C B THR A 1 199 ? 14.666 -1.239 31.250 0.50 13.39 198 THR A C 1
ATOM 1618 O O A THR A 1 199 ? 15.608 -0.735 30.575 0.50 14.43 198 THR A O 1
ATOM 1619 O O B THR A 1 199 ? 15.335 -0.387 30.666 0.50 16.02 198 THR A O 1
ATOM 1626 N N . LYS A 1 200 ? 14.850 -1.538 32.532 1.00 13.66 199 LYS A N 1
ATOM 1627 C CA . LYS A 1 200 ? 15.910 -0.911 33.315 1.00 15.76 199 LYS A CA 1
ATOM 1628 C C . LYS A 1 200 ? 17.300 -1.350 32.837 1.00 13.64 199 LYS A C 1
ATOM 1629 O O . LYS A 1 200 ? 18.173 -0.509 32.586 1.00 14.47 199 LYS A O 1
ATOM 1635 N N . ILE A 1 201 ? 17.521 -2.658 32.698 1.00 12.22 200 ILE A N 1
ATOM 1636 C CA . ILE A 1 201 ? 18.858 -3.147 32.370 1.00 12.41 200 ILE A CA 1
ATOM 1637 C C . ILE A 1 201 ? 19.264 -2.736 30.946 1.00 11.88 200 ILE A C 1
ATOM 1638 O O . ILE A 1 201 ? 20.450 -2.637 30.629 1.00 13.14 200 ILE A O 1
ATOM 1643 N N . PHE A 1 202 ? 18.276 -2.469 30.099 1.00 12.34 201 PHE A N 1
ATOM 1644 C CA . PHE A 1 202 ? 18.560 -2.013 28.739 1.00 12.52 201 PHE A CA 1
ATOM 1645 C C . PHE A 1 202 ? 18.731 -0.492 28.606 1.00 15.09 201 PHE A C 1
ATOM 1646 O O . PHE A 1 202 ? 19.166 -0.013 27.561 1.00 18.45 201 PHE A O 1
ATOM 1654 N N . GLN A 1 203 ? 18.396 0.273 29.644 1.00 14.98 202 GLN A N 1
ATOM 1655 C CA . GLN A 1 203 ? 18.720 1.706 29.646 1.00 16.51 202 GLN A CA 1
ATOM 1656 C C . GLN A 1 203 ? 20.228 1.864 29.508 1.00 15.73 202 GLN A C 1
ATOM 1657 O O . GLN A 1 203 ? 20.984 1.085 30.084 1.00 16.76 202 GLN A O 1
ATOM 1663 N N . ASN A 1 204 ? 20.667 2.875 28.761 1.00 18.36 203 ASN A N 1
ATOM 1664 C CA . ASN A 1 204 ? 22.097 3.139 28.610 1.00 20.78 203 ASN A CA 1
ATOM 1665 C C . ASN A 1 204 ? 22.830 1.880 28.145 1.00 17.20 203 ASN A C 1
ATOM 1666 O O . ASN A 1 204 ? 23.679 1.332 28.853 1.00 16.86 203 ASN A O 1
ATOM 1671 N N . ARG A 1 205 ? 22.499 1.435 26.940 1.00 17.18 204 ARG A N 1
ATOM 1672 C CA . ARG A 1 205 ? 22.946 0.140 26.443 1.00 17.54 204 ARG A CA 1
ATOM 1673 C C . ARG A 1 205 ? 24.461 0.007 26.361 1.00 16.70 204 ARG A C 1
ATOM 1674 O O . ARG A 1 205 ? 24.986 -1.097 26.437 1.00 17.80 204 ARG A O 1
ATOM 1682 N N A ARG A 1 206 ? 25.160 1.131 26.212 0.50 16.40 205 ARG A N 1
ATOM 1683 N N B ARG A 1 206 ? 25.157 1.133 26.216 0.50 16.66 205 ARG A N 1
ATOM 1684 C CA A ARG A 1 206 ? 26.613 1.109 26.057 0.50 15.73 205 ARG A CA 1
ATOM 1685 C CA B ARG A 1 206 ? 26.610 1.118 26.053 0.50 16.08 205 ARG A CA 1
ATOM 1686 C C A ARG A 1 206 ? 27.353 0.995 27.385 0.50 16.66 205 ARG A C 1
ATOM 1687 C C B ARG A 1 206 ? 27.363 1.070 27.379 0.50 16.20 205 ARG A C 1
ATOM 1688 O O A ARG A 1 206 ? 28.552 0.736 27.404 0.50 18.57 205 ARG A O 1
ATOM 1689 O O B ARG A 1 206 ? 28.582 0.937 27.389 0.50 16.46 205 ARG A O 1
ATOM 1704 N N . LYS A 1 207 ? 26.648 1.203 28.492 1.00 17.86 206 LYS A N 1
ATOM 1705 C CA . LYS A 1 207 ? 27.284 1.175 29.812 1.00 16.90 206 LYS A CA 1
ATOM 1706 C C . LYS A 1 207 ? 27.625 -0.246 30.243 1.00 16.35 206 LYS A C 1
ATOM 1707 O O . LYS A 1 207 ? 26.805 -1.148 30.105 1.00 17.16 206 LYS A O 1
ATOM 1713 N N . VAL A 1 208 ? 28.829 -0.449 30.766 1.00 16.79 207 VAL A N 1
ATOM 1714 C CA . VAL A 1 208 ? 29.188 -1.771 31.276 1.00 14.89 207 VAL A CA 1
ATOM 1715 C C . VAL A 1 208 ? 28.238 -2.173 32.396 1.00 13.02 207 VAL A C 1
ATOM 1716 O O . VAL A 1 208 ? 27.742 -1.328 33.145 1.00 14.76 207 VAL A O 1
ATOM 1720 N N . LEU A 1 209 ? 27.980 -3.469 32.500 1.00 11.85 208 LEU A N 1
ATOM 1721 C CA . LEU A 1 209 ? 26.939 -3.958 33.391 1.00 13.57 208 LEU A CA 1
ATOM 1722 C C . LEU A 1 209 ? 27.197 -3.680 34.875 1.00 13.87 208 LEU A C 1
ATOM 1723 O O . LEU A 1 209 ? 26.255 -3.553 35.653 1.00 15.55 208 LEU A O 1
ATOM 1728 N N . ARG A 1 210 ? 28.460 -3.581 35.273 1.00 14.26 209 ARG A N 1
ATOM 1729 C CA . ARG A 1 210 ? 28.768 -3.321 36.677 1.00 17.08 209 ARG A CA 1
ATOM 1730 C C . ARG A 1 210 ? 28.287 -1.936 37.125 1.00 16.19 209 ARG A C 1
ATOM 1731 O O . ARG A 1 210 ? 28.221 -1.653 38.319 1.00 21.07 209 ARG A O 1
ATOM 1739 N N . LYS A 1 211 ? 27.970 -1.069 36.167 1.00 16.04 210 LYS A N 1
ATOM 1740 C CA . LYS A 1 211 ? 27.435 0.248 36.503 1.00 16.36 210 LYS A CA 1
ATOM 1741 C C . LYS A 1 211 ? 25.917 0.214 36.632 1.00 18.76 210 LYS A C 1
ATOM 1742 O O . LYS A 1 211 ? 25.302 1.191 37.061 1.00 22.02 210 LYS A O 1
ATOM 1748 N N . LYS A 1 212 ? 25.322 -0.918 36.263 1.00 16.95 211 LYS A N 1
ATOM 1749 C CA . LYS A 1 212 ? 23.865 -1.063 36.240 1.00 16.68 211 LYS A CA 1
ATOM 1750 C C . LYS A 1 212 ? 23.352 -2.153 37.181 1.00 17.43 211 LYS A C 1
ATOM 1751 O O . LYS A 1 212 ? 22.194 -2.130 37.595 1.00 20.64 211 LYS A O 1
ATOM 1757 N N . ILE A 1 213 ? 24.219 -3.112 37.486 1.00 16.83 212 ILE A N 1
ATOM 1758 C CA . ILE A 1 213 ? 23.888 -4.231 38.367 1.00 16.39 212 ILE A CA 1
ATOM 1759 C C . ILE A 1 213 ? 25.055 -4.410 39.325 1.00 16.03 212 ILE A C 1
ATOM 1760 O O . ILE A 1 213 ? 26.212 -4.420 38.888 1.00 16.78 212 ILE A O 1
ATOM 1765 N N . PRO A 1 214 ? 24.778 -4.548 40.631 1.00 16.37 213 PRO A N 1
ATOM 1766 C CA . PRO A 1 214 ? 25.905 -4.713 41.559 1.00 18.00 213 PRO A CA 1
ATOM 1767 C C . PRO A 1 214 ? 26.821 -5.870 41.147 1.00 17.74 213 PRO A C 1
ATOM 1768 O O . PRO A 1 214 ? 26.336 -6.958 40.850 1.00 17.24 213 PRO A O 1
ATOM 1772 N N . GLU A 1 215 ? 28.129 -5.629 41.141 1.00 19.11 214 GLU A N 1
ATOM 1773 C CA . GLU A 1 215 ? 29.111 -6.636 40.715 1.00 22.10 214 GLU A CA 1
ATOM 1774 C C . GLU A 1 215 ? 28.921 -7.993 41.398 1.00 22.65 214 GLU A C 1
ATOM 1775 O O . GLU A 1 215 ? 29.095 -9.038 40.773 1.00 23.51 214 GLU A O 1
ATOM 1781 N N . GLU A 1 216 ? 28.577 -7.963 42.681 1.00 22.00 215 GLU A N 1
ATOM 1782 C CA . GLU A 1 216 ? 28.299 -9.172 43.455 1.00 26.96 215 GLU A CA 1
ATOM 1783 C C . GLU A 1 216 ? 27.308 -10.100 42.743 1.00 26.17 215 GLU A C 1
ATOM 1784 O O . GLU A 1 216 ? 27.533 -11.310 42.646 1.00 26.29 215 GLU A O 1
ATOM 1790 N N . LEU A 1 217 ? 26.213 -9.530 42.240 1.00 22.91 216 LEU A N 1
ATOM 1791 C CA . LEU A 1 217 ? 25.192 -10.326 41.552 1.00 21.84 216 LEU A CA 1
ATOM 1792 C C . LEU A 1 217 ? 25.665 -10.810 40.179 1.00 20.73 216 LEU A C 1
ATOM 1793 O O . LEU A 1 217 ? 25.351 -11.927 39.767 1.00 21.68 216 LEU A O 1
ATOM 1798 N N . LEU A 1 218 ? 26.406 -9.964 39.465 1.00 19.84 217 LEU A N 1
ATOM 1799 C CA . LEU A 1 218 ? 26.963 -10.349 38.169 1.00 19.41 217 LEU A CA 1
ATOM 1800 C C . LEU A 1 218 ? 27.907 -11.549 38.293 1.00 21.76 217 LEU A C 1
ATOM 1801 O O . LEU A 1 218 ? 27.849 -12.481 37.490 1.00 21.54 217 LEU A O 1
ATOM 1806 N N . LYS A 1 219 ? 28.772 -11.530 39.303 1.00 24.53 218 LYS A N 1
ATOM 1807 C CA . LYS A 1 219 ? 29.706 -12.630 39.512 1.00 27.12 218 LYS A CA 1
ATOM 1808 C C . LYS A 1 219 ? 28.963 -13.914 39.852 1.00 27.73 218 LYS A C 1
ATOM 1809 O O . LYS A 1 219 ? 29.317 -14.993 39.377 1.00 27.97 218 LYS A O 1
ATOM 1815 N N . GLU A 1 220 ? 27.925 -13.791 40.671 1.00 28.32 219 GLU A N 1
ATOM 1816 C CA . GLU A 1 220 ? 27.111 -14.938 41.051 1.00 30.77 219 GLU A CA 1
ATOM 1817 C C . GLU A 1 220 ? 26.409 -15.556 39.843 1.00 28.10 219 GLU A C 1
ATOM 1818 O O . GLU A 1 220 ? 26.193 -16.773 39.793 1.00 31.00 219 GLU A O 1
ATOM 1824 N N . ALA A 1 221 ? 26.055 -14.716 38.873 1.00 26.70 220 ALA A N 1
ATOM 1825 C CA . ALA A 1 221 ? 25.406 -15.183 37.652 1.00 25.81 220 ALA A CA 1
ATOM 1826 C C . ALA A 1 221 ? 26.429 -15.619 36.602 1.00 27.18 220 ALA A C 1
ATOM 1827 O O . ALA A 1 221 ? 26.062 -16.042 35.505 1.00 28.82 220 ALA A O 1
ATOM 1829 N N . GLY A 1 222 ? 27.710 -15.503 36.936 1.00 25.19 221 GLY A N 1
ATOM 1830 C CA . GLY A 1 222 ? 28.767 -15.895 36.023 1.00 26.26 221 GLY A CA 1
ATOM 1831 C C . GLY A 1 222 ? 28.931 -14.940 34.856 1.00 27.34 221 GLY A C 1
ATOM 1832 O O . GLY A 1 222 ? 29.366 -15.332 33.773 1.00 29.34 221 GLY A O 1
ATOM 1833 N N . ILE A 1 223 ? 28.592 -13.677 35.083 1.00 23.93 222 ILE A N 1
ATOM 1834 C CA . ILE A 1 223 ? 28.672 -12.666 34.043 1.00 22.46 222 ILE A CA 1
ATOM 1835 C C . ILE A 1 223 ? 29.860 -11.740 34.278 1.00 21.77 222 ILE A C 1
ATOM 1836 O O . ILE A 1 223 ? 30.104 -11.293 35.401 1.00 23.73 222 ILE A O 1
ATOM 1841 N N . ASN A 1 224 ? 30.605 -11.467 33.214 1.00 21.87 223 ASN A N 1
ATOM 1842 C CA . ASN A 1 224 ? 31.719 -10.533 33.276 1.00 22.85 223 ASN A CA 1
ATOM 1843 C C . ASN A 1 224 ? 31.196 -9.141 33.614 1.00 22.06 223 ASN A C 1
ATOM 1844 O O . ASN A 1 224 ? 30.356 -8.604 32.895 1.00 20.19 223 ASN A O 1
ATOM 1849 N N . PRO A 1 225 ? 31.674 -8.554 34.722 1.00 22.64 224 PRO A N 1
ATOM 1850 C CA . PRO A 1 225 ? 31.193 -7.223 35.120 1.00 22.44 224 PRO A CA 1
ATOM 1851 C C . PRO A 1 225 ? 31.397 -6.162 34.035 1.00 18.22 224 PRO A C 1
ATOM 1852 O O . PRO A 1 225 ? 30.720 -5.133 34.055 1.00 19.16 224 PRO A O 1
ATOM 1856 N N . ASP A 1 226 ? 32.309 -6.414 33.100 1.00 18.00 225 ASP A N 1
ATOM 1857 C CA . ASP A 1 226 ? 32.586 -5.459 32.033 1.00 21.25 225 ASP A CA 1
ATOM 1858 C C . ASP A 1 226 ? 31.860 -5.799 30.731 1.00 17.91 225 ASP A C 1
ATOM 1859 O O . ASP A 1 226 ? 32.037 -5.121 29.715 1.00 19.64 225 ASP A O 1
ATOM 1864 N N . ALA A 1 227 ? 31.042 -6.846 30.762 1.00 14.67 226 ALA A N 1
ATOM 1865 C CA . ALA A 1 227 ? 30.168 -7.141 29.635 1.00 14.97 226 ALA A CA 1
ATOM 1866 C C . ALA A 1 227 ? 29.094 -6.061 29.524 1.00 14.32 226 ALA A C 1
ATOM 1867 O O . ALA A 1 227 ? 28.869 -5.288 30.463 1.00 13.09 226 ALA A O 1
ATOM 1869 N N . ARG A 1 228 ? 28.454 -6.000 28.362 1.00 12.90 227 ARG A N 1
ATOM 1870 C CA . ARG A 1 228 ? 27.348 -5.079 28.130 1.00 11.72 227 ARG A CA 1
ATOM 1871 C C . ARG A 1 228 ? 26.071 -5.857 27.888 1.00 11.02 227 ARG A C 1
ATOM 1872 O O . ARG A 1 228 ? 26.113 -7.040 27.538 1.00 12.32 227 ARG A O 1
ATOM 1880 N N . VAL A 1 229 ? 24.937 -5.196 28.094 1.00 9.59 228 VAL A N 1
ATOM 1881 C CA . VAL A 1 229 ? 23.644 -5.880 28.096 1.00 8.92 228 VAL A CA 1
ATOM 1882 C C . VAL A 1 229 ? 23.344 -6.675 26.816 1.00 9.43 228 VAL A C 1
ATOM 1883 O O . VAL A 1 229 ? 22.716 -7.736 26.870 1.00 10.20 228 VAL A O 1
ATOM 1887 N N . GLU A 1 230 ? 23.764 -6.159 25.668 1.00 10.46 229 GLU A N 1
ATOM 1888 C CA . GLU A 1 230 ? 23.439 -6.801 24.392 1.00 11.96 229 GLU A CA 1
ATOM 1889 C C . GLU A 1 230 ? 24.159 -8.134 24.167 1.00 11.52 229 GLU A C 1
ATOM 1890 O O . GLU A 1 230 ? 23.830 -8.864 23.228 1.00 13.79 229 GLU A O 1
ATOM 1896 N N . GLN A 1 231 ? 25.117 -8.460 25.035 1.00 11.46 230 GLN A N 1
ATOM 1897 C CA . GLN A 1 231 ? 25.835 -9.729 24.933 1.00 10.69 230 GLN A CA 1
ATOM 1898 C C . GLN A 1 231 ? 25.281 -10.812 25.862 1.00 12.91 230 GLN A C 1
ATOM 1899 O O . GLN A 1 231 ? 25.752 -11.949 25.841 1.00 14.40 230 GLN A O 1
ATOM 1905 N N . LEU A 1 232 ? 24.289 -10.468 26.678 1.00 12.07 231 LEU A N 1
ATOM 1906 C CA . LEU A 1 232 ? 23.725 -11.448 27.605 1.00 12.25 231 LEU A CA 1
ATOM 1907 C C . LEU A 1 232 ? 22.820 -12.447 26.882 1.00 13.22 231 LEU A C 1
ATOM 1908 O O . LEU A 1 232 ? 22.178 -12.110 25.887 1.00 14.80 231 LEU A O 1
ATOM 1913 N N . SER A 1 233 ? 22.762 -13.667 27.403 1.00 13.96 232 SER A N 1
ATOM 1914 C CA . SER A 1 233 ? 21.870 -14.699 26.886 1.00 14.22 232 SER A CA 1
ATOM 1915 C C . SER A 1 233 ? 20.537 -14.653 27.623 1.00 13.57 232 SER A C 1
ATOM 1916 O O . SER A 1 233 ? 20.432 -14.018 28.658 1.00 13.13 232 SER A O 1
ATOM 1919 N N A LEU A 1 234 ? 19.512 -15.313 27.089 0.50 13.27 233 LEU A N 1
ATOM 1920 N N B LEU A 1 234 ? 19.536 -15.348 27.090 0.50 14.99 233 LEU A N 1
ATOM 1921 C CA A LEU A 1 234 ? 18.235 -15.377 27.800 0.50 13.39 233 LEU A CA 1
ATOM 1922 C CA B LEU A 1 234 ? 18.227 -15.426 27.733 0.50 16.90 233 LEU A CA 1
ATOM 1923 C C A LEU A 1 234 ? 18.445 -15.921 29.207 0.50 14.55 233 LEU A C 1
ATOM 1924 C C B LEU A 1 234 ? 18.320 -16.028 29.140 0.50 16.85 233 LEU A C 1
ATOM 1925 O O A LEU A 1 234 ? 17.925 -15.375 30.185 0.50 14.07 233 LEU A O 1
ATOM 1926 O O B LEU A 1 234 ? 17.600 -15.614 30.053 0.50 17.33 233 LEU A O 1
ATOM 1935 N N . GLU A 1 235 ? 19.207 -17.005 29.306 1.00 15.75 234 GLU A N 1
ATOM 1936 C CA . GLU A 1 235 ? 19.461 -17.625 30.607 1.00 17.55 234 GLU A CA 1
ATOM 1937 C C . GLU A 1 235 ? 20.046 -16.604 31.589 1.00 15.84 234 GLU A C 1
ATOM 1938 O O . GLU A 1 235 ? 19.664 -16.578 32.764 1.00 16.71 234 GLU A O 1
ATOM 1944 N N . ASP A 1 236 ? 20.957 -15.758 31.105 1.00 12.91 235 ASP A N 1
ATOM 1945 C CA . ASP A 1 236 ? 21.530 -14.692 31.935 1.00 12.83 235 ASP A CA 1
ATOM 1946 C C . ASP A 1 236 ? 20.457 -13.766 32.485 1.00 12.38 235 ASP A C 1
ATOM 1947 O O . ASP A 1 236 ? 20.489 -13.379 33.660 1.00 13.14 235 ASP A O 1
ATOM 1952 N N . PHE A 1 237 ? 19.528 -13.363 31.628 1.00 10.91 236 PHE A N 1
ATOM 1953 C CA . PHE A 1 237 ? 18.483 -12.441 32.062 1.00 11.39 236 PHE A CA 1
ATOM 1954 C C . PHE A 1 237 ? 17.624 -13.068 33.139 1.00 12.64 236 PHE A C 1
ATOM 1955 O O . PHE A 1 237 ? 17.265 -12.408 34.109 1.00 15.04 236 PHE A O 1
ATOM 1963 N N . PHE A 1 238 ? 17.284 -14.342 32.979 1.00 13.46 237 PHE A N 1
ATOM 1964 C CA . PHE A 1 238 ? 16.408 -14.961 33.956 1.00 14.98 237 PHE A CA 1
ATOM 1965 C C . PHE A 1 238 ? 17.114 -15.147 35.292 1.00 14.03 237 PHE A C 1
ATOM 1966 O O . PHE A 1 238 ? 16.539 -14.876 36.352 1.00 15.72 237 PHE A O 1
ATOM 1974 N N . LYS A 1 239 ? 18.362 -15.608 35.247 1.00 16.22 238 LYS A N 1
ATOM 1975 C CA . LYS A 1 239 ? 19.097 -15.812 36.489 1.00 17.45 238 LYS A CA 1
ATOM 1976 C C . LYS A 1 239 ? 19.331 -14.485 37.214 1.00 14.68 238 LYS A C 1
ATOM 1977 O O . LYS A 1 239 ? 19.202 -14.414 38.433 1.00 17.66 238 LYS A O 1
ATOM 1983 N N A LEU A 1 240 ? 19.667 -13.435 36.466 0.50 12.60 239 LEU A N 1
ATOM 1984 N N B LEU A 1 240 ? 19.632 -13.433 36.458 0.50 14.41 239 LEU A N 1
ATOM 1985 C CA A LEU A 1 240 ? 19.802 -12.112 37.070 0.50 12.32 239 LEU A CA 1
ATOM 1986 C CA B LEU A 1 240 ? 19.816 -12.117 37.057 0.50 15.37 239 LEU A CA 1
ATOM 1987 C C A LEU A 1 240 ? 18.479 -11.687 37.683 0.50 14.08 239 LEU A C 1
ATOM 1988 C C B LEU A 1 240 ? 18.502 -11.580 37.625 0.50 15.45 239 LEU A C 1
ATOM 1989 O O A LEU A 1 240 ? 18.431 -11.254 38.833 0.50 14.91 239 LEU A O 1
ATOM 1990 O O B LEU A 1 240 ? 18.484 -10.960 38.686 0.50 15.53 239 LEU A O 1
ATOM 1999 N N . TYR A 1 241 ? 17.406 -11.816 36.910 1.00 14.14 240 TYR A N 1
ATOM 2000 C CA . TYR A 1 241 ? 16.086 -11.428 37.383 1.00 14.00 240 TYR A CA 1
ATOM 2001 C C . TYR A 1 241 ? 15.783 -12.089 38.720 1.00 15.37 240 TYR A C 1
ATOM 2002 O O . TYR A 1 241 ? 15.330 -11.432 39.658 1.00 18.01 240 TYR A O 1
ATOM 2011 N N A ARG A 1 242 ? 16.046 -13.389 38.807 0.50 15.74 241 ARG A N 1
ATOM 2012 N N B ARG A 1 242 ? 16.034 -13.392 38.808 0.50 15.61 241 ARG A N 1
ATOM 2013 C CA A ARG A 1 242 ? 15.798 -14.135 40.038 0.50 18.56 241 ARG A CA 1
ATOM 2014 C CA B ARG A 1 242 ? 15.789 -14.128 40.047 0.50 18.34 241 ARG A CA 1
ATOM 2015 C C A ARG A 1 242 ? 16.693 -13.675 41.187 0.50 19.01 241 ARG A C 1
ATOM 2016 C C B ARG A 1 242 ? 16.690 -13.664 41.189 0.50 18.88 241 ARG A C 1
ATOM 2017 O O A ARG A 1 242 ? 16.242 -13.571 42.331 0.50 21.11 241 ARG A O 1
ATOM 2018 O O B ARG A 1 242 ? 16.242 -13.549 42.334 0.50 20.99 241 ARG A O 1
ATOM 2033 N N . LEU A 1 243 ? 17.957 -13.400 40.882 1.00 19.40 242 LEU A N 1
ATOM 2034 C CA . LEU A 1 243 ? 18.907 -12.949 41.894 1.00 20.28 242 LEU A CA 1
ATOM 2035 C C . LEU A 1 243 ? 18.484 -11.617 42.470 1.00 23.08 242 LEU A C 1
ATOM 2036 O O . LEU A 1 243 ? 18.584 -11.383 43.673 1.00 25.41 242 LEU A O 1
ATOM 2041 N N . ILE A 1 244 ? 18.028 -10.733 41.595 1.00 21.99 243 ILE A N 1
ATOM 2042 C CA . ILE A 1 244 ? 17.612 -9.409 42.013 1.00 27.27 243 ILE A CA 1
ATOM 2043 C C . ILE A 1 244 ? 16.291 -9.453 42.779 1.00 28.91 243 ILE A C 1
ATOM 2044 O O . ILE A 1 244 ? 16.086 -8.690 43.722 1.00 30.78 243 ILE A O 1
ATOM 2049 N N . GLU A 1 245 ? 15.402 -10.361 42.387 1.00 28.98 244 GLU A N 1
ATOM 2050 C CA . GLU A 1 245 ? 14.115 -10.501 43.067 1.00 31.76 244 GLU A CA 1
ATOM 2051 C C . GLU A 1 245 ? 14.264 -11.137 44.445 1.00 32.64 244 GLU A C 1
ATOM 2052 O O . GLU A 1 245 ? 13.495 -10.842 45.358 1.00 34.69 244 GLU A O 1
ATOM 2058 N N . ASP A 1 246 ? 15.256 -12.006 44.595 1.00 33.11 245 ASP A N 1
ATOM 2059 C CA . ASP A 1 246 ? 15.480 -12.680 45.871 1.00 36.99 245 ASP A CA 1
ATOM 2060 C C . ASP A 1 246 ? 16.250 -11.811 46.860 1.00 39.87 245 ASP A C 1
ATOM 2061 O O . ASP A 1 246 ? 16.376 -12.166 48.030 1.00 43.28 245 ASP A O 1
ATOM 2066 N N . SER A 1 247 ? 16.766 -10.679 46.392 1.00 39.01 246 SER A N 1
ATOM 2067 C CA . SER A 1 247 ? 17.559 -9.796 47.244 1.00 42.33 246 SER A CA 1
ATOM 2068 C C . SER A 1 247 ? 16.677 -8.942 48.148 1.00 45.55 246 SER A C 1
ATOM 2069 O O . SER A 1 247 ? 17.147 -8.389 49.147 1.00 47.75 246 SER A O 1
#

Sequence (240 aa):
SFGQHLLVSEGVLKKIAEEELNIIEEEGNTVVEVGGGTGNLTKVLLQHPLKKKLYVIIELDREMVENLKSIGDERLEVINEDASKFPFCCSLGKELKVVGNLPYNVASSLLIIENTVYNKDCCVPLAVFMVQKEVAEKLQGKKDTGWLSVFVRTFYDVNYVMTVPPRFFVPPPPKVQQSAVIKLLVKNEKFPVKDLKNYKKFLTTKIFQNRRRKVLRKKIPEELLKEAGINPDARVEQLSLLEDFFKLLYRRLIEDS

Nearest PDB structures (foldseek):
  3fte-assembly1_A  TM=9.656E-01  e=5.862E-39  Aquifex aeolicus VF5
  6nvm-assembly1_A  TM=7.667E-01  e=3.984E-19  Saccharopolyspora erythraea
  3fut-assembly2_B  TM=8.527E-01  e=3.119E-17  Thermus thermophilus HB8
  7f8b-assembly1_A  TM=7.653E-01  e=7.116E-17  Mycolicibacterium smegmatis
  7f8c-assembly1_A  TM=7.540E-01  e=4.997E-17  Mycolicibacterium smegmatis